Protein AF-A0A928Q364-F1 (afdb_monomer_lite)

Foldseek 3Di:
DDDDDPPPVVVVVVVVVVVVCVVVPDPPVCFLLCVLLPQLFAAFEEEEDLDPVSLVVCVVQDGSAYEYEDVGPQHPVNVCVSRVRHAYEYEYDQVCVVVVVVVCVVVVNLSRYEYEHADDPPVLVVVQVVDPDGGAYAYEDEDQDPVVVVVSLVVCLVSVHSAYEYWYQALPGPSQALVVLVVCFRSHAYEYEQCDCSTRNNHHQALVVVQSSLQSFHRYYYHNCSNRVVVQSVLLVVLLVLLVVLLVVLVPDDCPPPDPVLVVVSVVLSVCSVVCNPGRHGSVSSNVSNVVNVVSVVCVVVVVPDDDPDPPPDPVNVVVVVVVVVVVVVVVVVVVVLVVVVVVCVVVCHDSVRHHDDDPDPDDD

Structure (mmCIF, N/CA/C/O backbone):
data_AF-A0A928Q364-F1
#
_entry.id   AF-A0A928Q364-F1
#
loop_
_atom_site.group_PDB
_atom_site.id
_atom_site.type_symbol
_atom_site.label_atom_id
_atom_site.label_alt_id
_atom_site.label_comp_id
_atom_site.label_asym_id
_atom_site.label_entity_id
_atom_site.label_seq_id
_atom_site.pdbx_PDB_ins_code
_atom_site.Cartn_x
_atom_site.Cartn_y
_atom_site.Cartn_z
_atom_site.occupancy
_atom_site.B_iso_or_equiv
_atom_site.auth_seq_id
_atom_site.auth_comp_id
_atom_site.auth_asym_id
_atom_site.auth_atom_id
_atom_site.pdbx_PDB_model_num
ATOM 1 N N . MET A 1 1 ? -57.500 -40.688 -0.394 1.00 39.44 1 MET A N 1
ATOM 2 C CA . MET A 1 1 ? -56.021 -40.683 -0.328 1.00 39.44 1 MET A CA 1
ATOM 3 C C . MET A 1 1 ? -55.505 -39.457 -1.080 1.00 39.44 1 MET A C 1
ATOM 5 O O . MET A 1 1 ? -55.514 -39.449 -2.301 1.00 39.44 1 MET A O 1
ATOM 9 N N . ARG A 1 2 ? -55.183 -38.364 -0.373 1.00 33.34 2 ARG A N 1
ATOM 10 C CA . ARG A 1 2 ? -54.649 -37.126 -0.975 1.00 33.34 2 ARG A CA 1
ATOM 11 C C . ARG A 1 2 ? -53.124 -37.200 -0.966 1.00 33.34 2 ARG A C 1
ATOM 13 O O . ARG A 1 2 ? -52.523 -37.069 0.096 1.00 33.34 2 ARG A O 1
ATOM 20 N N . ILE A 1 3 ? -52.512 -37.390 -2.130 1.00 39.84 3 ILE A N 1
ATOM 21 C CA . ILE A 1 3 ? -51.061 -37.270 -2.295 1.00 39.84 3 ILE A CA 1
ATOM 22 C C . ILE A 1 3 ? -50.742 -35.770 -2.353 1.00 39.84 3 ILE A C 1
ATOM 24 O O . ILE A 1 3 ? -51.072 -35.086 -3.320 1.00 39.84 3 ILE A O 1
ATOM 28 N N . LYS A 1 4 ? -50.171 -35.232 -1.268 1.00 41.50 4 LYS A N 1
ATOM 29 C CA . LYS A 1 4 ? -49.653 -33.857 -1.212 1.00 41.50 4 LYS A CA 1
ATOM 30 C C . LYS A 1 4 ? -48.449 -33.750 -2.154 1.00 41.50 4 LYS A C 1
ATOM 32 O O . LYS A 1 4 ? -47.471 -34.469 -1.993 1.00 41.50 4 LYS A O 1
ATOM 37 N N . SER A 1 5 ? -48.536 -32.850 -3.133 1.00 41.94 5 SER A N 1
ATOM 38 C CA . SER A 1 5 ? -47.511 -32.631 -4.160 1.00 41.94 5 SER A CA 1
ATOM 39 C C . SER A 1 5 ? -46.178 -32.119 -3.579 1.00 41.94 5 SER A C 1
ATOM 41 O O . SER A 1 5 ? -46.215 -31.211 -2.740 1.00 41.94 5 SER A O 1
ATOM 43 N N . PRO A 1 6 ? -45.011 -32.558 -4.086 1.00 45.38 6 PRO A N 1
ATOM 44 C CA . PRO A 1 6 ? -43.688 -32.178 -3.587 1.00 45.38 6 PRO A CA 1
ATOM 45 C C . PRO A 1 6 ? -43.198 -30.860 -4.214 1.00 45.38 6 PRO A C 1
ATOM 47 O O . PRO A 1 6 ? -42.075 -30.761 -4.694 1.00 45.38 6 PRO A O 1
ATOM 50 N N . LYS A 1 7 ? -44.046 -29.825 -4.260 1.00 46.59 7 LYS A N 1
ATOM 51 C CA . LYS A 1 7 ? -43.685 -28.555 -4.917 1.00 46.59 7 LYS A CA 1
ATOM 52 C C . LYS A 1 7 ? -42.847 -27.619 -4.044 1.00 46.59 7 LYS A C 1
ATOM 54 O O . LYS A 1 7 ? -42.176 -26.763 -4.593 1.00 46.59 7 LYS A O 1
ATOM 59 N N . ARG A 1 8 ? -42.845 -27.765 -2.712 1.00 48.53 8 ARG A N 1
ATOM 60 C CA . ARG A 1 8 ? -42.052 -26.886 -1.824 1.00 48.53 8 ARG A CA 1
ATOM 61 C C . ARG A 1 8 ? -40.618 -27.366 -1.608 1.00 48.53 8 ARG A C 1
ATOM 63 O O . ARG A 1 8 ? -39.726 -26.537 -1.497 1.00 48.53 8 ARG A O 1
ATOM 70 N N . THR A 1 9 ? -40.379 -28.674 -1.611 1.00 50.56 9 THR A N 1
ATOM 71 C CA . THR A 1 9 ? -39.036 -29.230 -1.386 1.00 50.56 9 THR A CA 1
ATOM 72 C C . THR A 1 9 ? -38.114 -28.985 -2.579 1.00 50.56 9 THR A C 1
ATOM 74 O O . THR A 1 9 ? -36.950 -28.669 -2.384 1.00 50.56 9 THR A O 1
ATOM 77 N N . ILE A 1 10 ? -38.647 -29.039 -3.807 1.00 53.62 10 ILE A N 1
ATOM 78 C CA . ILE A 1 10 ? -37.873 -28.787 -5.033 1.00 53.62 10 ILE A CA 1
ATOM 79 C C . ILE A 1 10 ? -37.478 -27.309 -5.141 1.00 53.62 10 ILE A C 1
ATOM 81 O O . ILE A 1 10 ? -36.348 -27.020 -5.512 1.00 53.62 10 ILE A O 1
ATOM 85 N N . THR A 1 11 ? -38.347 -26.370 -4.753 1.00 52.34 11 THR A N 1
ATOM 86 C CA . THR A 1 11 ? -38.021 -24.933 -4.790 1.00 52.34 11 THR A CA 1
ATOM 87 C C . THR A 1 11 ? -36.968 -24.547 -3.751 1.00 52.34 11 THR A C 1
ATOM 89 O O . THR A 1 11 ? -36.110 -23.721 -4.041 1.00 52.34 11 THR A O 1
ATOM 92 N N . VAL A 1 12 ? -36.987 -25.167 -2.565 1.00 53.47 12 VAL A N 1
ATOM 93 C CA . VAL A 1 12 ? -35.950 -24.943 -1.543 1.00 53.47 12 VAL A CA 1
ATOM 94 C C . VAL A 1 12 ? -34.633 -25.600 -1.956 1.00 53.47 12 VAL A C 1
ATOM 96 O O . VAL A 1 12 ? -33.591 -24.972 -1.809 1.00 53.47 12 VAL A O 1
ATOM 99 N N . LEU A 1 13 ? -34.659 -26.801 -2.549 1.00 49.03 13 LEU A N 1
ATOM 100 C CA . LEU A 1 13 ? -33.440 -27.425 -3.072 1.00 49.03 13 LEU A CA 1
ATOM 101 C C . LEU A 1 13 ? -32.839 -26.610 -4.222 1.00 49.03 13 LEU A C 1
ATOM 103 O O . LEU A 1 13 ? -31.631 -26.432 -4.243 1.00 49.03 13 LEU A O 1
ATOM 107 N N . LEU A 1 14 ? -33.659 -26.074 -5.137 1.00 46.59 14 LEU A N 1
ATOM 108 C CA . LEU A 1 14 ? -33.171 -25.215 -6.219 1.00 46.59 14 LEU A CA 1
ATOM 109 C C . LEU A 1 14 ? -32.614 -23.893 -5.689 1.00 46.59 14 LEU A C 1
ATOM 111 O O . LEU A 1 14 ? -31.597 -23.447 -6.192 1.00 46.59 14 LEU A O 1
ATOM 115 N N . ALA A 1 15 ? -33.237 -23.281 -4.677 1.00 52.28 15 ALA A N 1
ATOM 116 C CA . ALA A 1 15 ? -32.731 -22.049 -4.072 1.00 52.28 15 ALA A CA 1
ATOM 117 C C . ALA A 1 15 ? -31.421 -22.283 -3.304 1.00 52.28 15 ALA A C 1
ATOM 119 O O . ALA A 1 15 ? -30.508 -21.474 -3.407 1.00 52.28 15 ALA A O 1
ATOM 120 N N . VAL A 1 16 ? -31.288 -23.411 -2.598 1.00 50.12 16 VAL A N 1
ATOM 121 C CA . VAL A 1 16 ? -30.042 -23.796 -1.916 1.00 50.12 16 VAL A CA 1
ATOM 122 C C . VAL A 1 16 ? -28.959 -24.181 -2.925 1.00 50.12 16 VAL A C 1
ATOM 124 O O . VAL A 1 16 ? -27.813 -23.799 -2.730 1.00 50.12 16 VAL A O 1
ATOM 127 N N . LEU A 1 17 ? -29.303 -24.842 -4.038 1.00 44.19 17 LEU A N 1
ATOM 128 C CA . LEU A 1 17 ? -28.357 -25.122 -5.123 1.00 44.19 17 LEU A CA 1
ATOM 129 C C . LEU 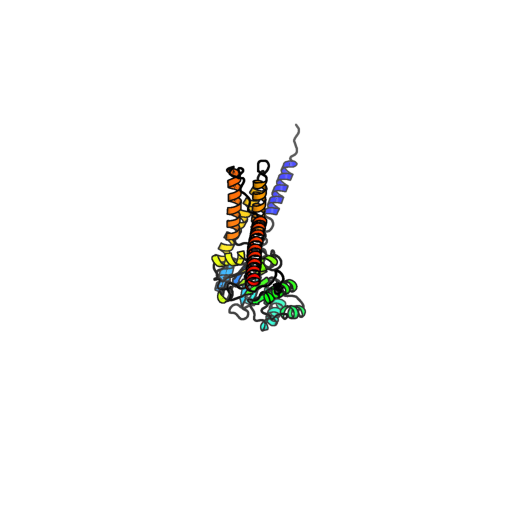A 1 17 ? -27.949 -23.841 -5.862 1.00 44.19 17 LEU A C 1
ATOM 131 O O . LEU A 1 17 ? -26.801 -23.736 -6.261 1.00 44.19 17 LEU A O 1
ATOM 135 N N . LEU A 1 18 ? -28.846 -22.858 -6.014 1.00 41.28 18 LEU A N 1
ATOM 136 C CA . LEU A 1 18 ? -28.538 -21.557 -6.617 1.00 41.28 18 LEU A CA 1
ATOM 137 C C . LEU A 1 18 ? -27.681 -20.696 -5.681 1.00 41.28 18 LEU A C 1
ATOM 139 O O . LEU A 1 18 ? -26.780 -20.024 -6.154 1.00 41.28 18 LEU A O 1
ATOM 143 N N . VAL A 1 19 ? -27.911 -20.747 -4.364 1.00 47.66 19 VAL A N 1
ATOM 144 C CA . VAL A 1 19 ? -27.059 -20.082 -3.363 1.00 47.66 19 VAL A CA 1
ATOM 145 C C . VAL A 1 19 ? -25.707 -20.787 -3.242 1.00 47.66 19 VAL A C 1
ATOM 147 O O . VAL A 1 19 ? -24.704 -20.098 -3.141 1.00 47.66 19 VAL A O 1
ATOM 150 N N . LEU A 1 20 ? -25.644 -22.119 -3.358 1.00 37.53 20 LEU A N 1
ATOM 151 C CA . LEU A 1 20 ? -24.382 -22.864 -3.443 1.00 37.53 20 LEU A CA 1
ATOM 152 C C . LEU A 1 20 ? -23.660 -22.641 -4.780 1.00 37.53 20 LEU A C 1
ATOM 154 O O . LEU A 1 20 ? -22.443 -22.554 -4.800 1.00 37.53 20 LEU A O 1
ATOM 158 N N . LEU A 1 21 ? -24.372 -22.475 -5.896 1.00 36.34 21 LEU A N 1
ATOM 159 C CA . LEU A 1 21 ? -23.779 -22.123 -7.193 1.00 36.34 21 LEU A CA 1
ATOM 160 C C . LEU A 1 21 ? -23.390 -20.638 -7.280 1.00 36.34 21 LEU A C 1
ATOM 162 O O . LEU A 1 21 ? -22.499 -20.300 -8.050 1.00 36.34 21 LEU A O 1
ATOM 166 N N . LEU A 1 22 ? -23.995 -19.765 -6.468 1.00 39.31 22 LEU A N 1
ATOM 167 C CA . LEU A 1 22 ? -23.583 -18.367 -6.290 1.00 39.31 22 LEU A CA 1
ATOM 168 C C . LEU A 1 22 ? -22.489 -18.208 -5.221 1.00 39.31 22 LEU A C 1
ATOM 170 O O . LEU A 1 22 ? -21.717 -17.261 -5.304 1.00 39.31 22 LEU A O 1
ATOM 174 N N . SER A 1 23 ? -22.361 -19.137 -4.265 1.00 34.62 23 SER A N 1
ATOM 175 C CA . SER A 1 23 ? -21.256 -19.177 -3.292 1.00 34.62 23 SER A CA 1
ATOM 176 C C . SER A 1 23 ? -20.042 -19.973 -3.784 1.00 34.62 23 SER A C 1
ATOM 178 O O . SER A 1 23 ? -18.971 -19.880 -3.196 1.00 34.62 23 SER A O 1
ATOM 180 N N . VAL A 1 24 ? -20.200 -20.755 -4.855 1.00 35.28 24 VAL A N 1
ATOM 181 C CA . VAL A 1 24 ? -19.122 -21.453 -5.585 1.00 35.28 24 VAL A CA 1
ATOM 182 C C . VAL A 1 24 ? -18.931 -20.833 -6.987 1.00 35.28 24 VAL A C 1
ATOM 184 O O . VAL A 1 24 ? -18.131 -21.288 -7.802 1.00 35.28 24 VAL A O 1
ATOM 187 N N . GLY A 1 25 ? -19.637 -19.733 -7.263 1.00 27.36 25 GLY A N 1
ATOM 188 C CA . GLY A 1 25 ? -19.529 -18.954 -8.485 1.00 27.36 25 GLY A CA 1
ATOM 189 C C . GLY A 1 25 ? -18.308 -18.043 -8.459 1.00 27.36 25 GLY A C 1
ATOM 190 O O . GLY A 1 25 ? -18.348 -16.961 -7.886 1.00 27.36 25 GLY A O 1
ATOM 191 N N . SER A 1 26 ? -17.269 -18.466 -9.179 1.00 31.42 26 SER A N 1
ATOM 192 C CA . SER A 1 26 ? -16.160 -17.635 -9.654 1.00 31.42 26 SER A CA 1
ATOM 193 C C . SER A 1 26 ? -15.049 -17.329 -8.640 1.00 31.42 26 SER A C 1
ATOM 195 O O . SER A 1 26 ? -14.724 -16.173 -8.384 1.00 31.42 26 SER A O 1
ATOM 197 N N . PHE A 1 27 ? -14.300 -18.366 -8.250 1.00 32.50 27 PHE A N 1
ATOM 198 C CA . PHE A 1 27 ? -12.832 -18.261 -8.297 1.00 32.50 27 PHE A CA 1
ATOM 199 C C . PHE A 1 27 ? -12.419 -18.153 -9.782 1.00 32.50 27 PHE A C 1
ATOM 201 O O . PHE A 1 27 ? -11.805 -19.043 -10.359 1.00 32.50 27 PHE A O 1
ATOM 208 N N . ALA A 1 28 ? -12.837 -17.076 -10.451 1.00 29.83 28 ALA A N 1
ATOM 209 C CA . ALA A 1 28 ? -12.024 -16.559 -11.531 1.00 29.83 28 ALA A CA 1
ATOM 210 C C . ALA A 1 28 ? -10.775 -16.076 -10.810 1.00 29.83 28 ALA A C 1
ATOM 212 O O . ALA A 1 28 ? -10.885 -15.217 -9.932 1.00 29.83 28 ALA A O 1
ATOM 213 N N . GLU A 1 29 ? -9.626 -16.683 -11.097 1.00 35.06 29 GLU A N 1
ATOM 214 C CA . GLU A 1 29 ? -8.342 -16.076 -10.775 1.00 35.06 29 GLU A CA 1
ATOM 215 C C . GLU A 1 29 ? -8.426 -14.633 -11.265 1.00 35.06 29 GLU A C 1
ATOM 217 O O . GLU A 1 29 ? -8.424 -14.367 -12.468 1.00 35.06 29 GLU A O 1
ATOM 222 N N . SER A 1 30 ? -8.638 -13.693 -10.342 1.00 40.91 30 SER A N 1
ATOM 223 C CA . SER A 1 30 ? -8.573 -12.295 -10.704 1.00 40.91 30 SER A CA 1
ATOM 224 C C . SER A 1 30 ? -7.139 -12.096 -11.159 1.00 40.91 30 SER A C 1
ATOM 226 O O . SER A 1 30 ? -6.195 -12.327 -10.398 1.00 40.91 30 SER A O 1
ATOM 228 N N . THR A 1 31 ? -6.979 -11.779 -12.442 1.00 55.09 31 THR A N 1
ATOM 229 C CA . THR A 1 31 ? -5.673 -11.495 -13.032 1.00 55.09 31 THR A CA 1
ATOM 230 C C . THR A 1 31 ? -4.953 -10.488 -12.135 1.00 55.09 31 THR A C 1
ATOM 232 O O . THR A 1 31 ? -5.603 -9.643 -11.508 1.00 55.09 31 THR A O 1
ATOM 235 N N . GLY A 1 32 ? -3.621 -10.547 -12.037 1.00 53.94 32 GLY A N 1
ATOM 236 C CA . GLY A 1 32 ? -2.868 -9.596 -11.200 1.00 53.94 32 GLY A CA 1
ATOM 237 C C . GLY A 1 32 ? -3.248 -8.133 -11.489 1.00 53.94 32 GLY A C 1
ATOM 238 O O . GLY A 1 32 ? -3.328 -7.301 -10.583 1.00 53.94 32 GLY A O 1
ATOM 239 N N . ALA A 1 33 ? -3.620 -7.852 -12.744 1.00 57.88 33 ALA A N 1
ATOM 240 C CA . ALA A 1 33 ? -4.204 -6.591 -13.178 1.00 57.88 33 ALA A CA 1
ATOM 241 C C . ALA A 1 33 ? -5.490 -6.232 -12.414 1.00 57.88 33 ALA A C 1
ATOM 243 O O . ALA A 1 33 ? -5.555 -5.149 -11.841 1.00 57.88 33 ALA A O 1
ATOM 244 N N . ALA A 1 34 ? -6.478 -7.127 -12.321 1.00 55.94 34 ALA A N 1
ATOM 245 C CA . ALA A 1 34 ? -7.734 -6.878 -11.610 1.00 55.94 34 ALA A CA 1
ATOM 246 C C . ALA A 1 34 ? -7.547 -6.639 -10.098 1.00 55.94 34 ALA A C 1
ATOM 248 O O . ALA A 1 34 ? -8.273 -5.835 -9.514 1.00 55.94 34 ALA A O 1
ATOM 249 N N . LYS A 1 35 ? -6.557 -7.276 -9.456 1.00 58.50 35 LYS A N 1
ATOM 250 C CA . LYS A 1 35 ? -6.231 -7.012 -8.038 1.00 58.50 35 LYS A CA 1
ATOM 251 C C . LYS A 1 35 ? -5.555 -5.658 -7.841 1.00 58.50 35 LYS A C 1
ATOM 253 O O . LYS A 1 35 ? -5.859 -4.928 -6.895 1.00 58.50 35 LYS A O 1
ATOM 258 N N . PHE A 1 36 ? -4.647 -5.287 -8.743 1.00 61.81 36 PHE A N 1
ATOM 259 C CA . PHE A 1 36 ? -3.941 -4.013 -8.640 1.00 61.81 36 PHE A CA 1
ATOM 260 C C . PHE A 1 36 ? -4.859 -2.820 -8.928 1.00 61.81 36 PHE A C 1
ATOM 262 O O . PHE A 1 36 ? -4.869 -1.857 -8.150 1.00 61.81 36 PHE A O 1
ATOM 269 N N . THR A 1 37 ? -5.649 -2.909 -10.004 1.00 58.22 37 THR A N 1
ATOM 270 C CA . THR A 1 37 ? -6.559 -1.857 -10.492 1.00 58.22 37 THR A CA 1
ATOM 271 C C . THR A 1 37 ? -7.930 -1.866 -9.806 1.00 58.22 37 THR A C 1
ATOM 273 O O . THR A 1 37 ? -8.673 -0.892 -9.913 1.00 58.22 37 THR A O 1
ATOM 276 N N . GLY A 1 38 ? -8.246 -2.936 -9.066 1.00 64.00 38 GLY A N 1
ATOM 277 C CA . GLY A 1 38 ? -9.482 -3.117 -8.309 1.00 64.00 38 GLY A CA 1
ATOM 278 C C . GLY A 1 38 ? -9.576 -2.251 -7.050 1.00 64.00 38 GLY A C 1
ATOM 279 O O . GLY A 1 38 ? -9.330 -1.042 -7.057 1.00 64.00 38 GLY A O 1
ATOM 280 N N . GLN A 1 39 ? -9.984 -2.842 -5.924 1.00 66.88 39 GLN A N 1
ATOM 281 C CA . GLN A 1 39 ? -10.212 -2.068 -4.706 1.00 66.88 39 GLN A CA 1
ATOM 282 C C . GLN A 1 39 ? -8.883 -1.504 -4.171 1.00 66.88 39 GLN A C 1
ATOM 284 O O . GLN A 1 39 ? -8.052 -2.218 -3.615 1.00 66.88 39 GLN A O 1
ATOM 289 N N . LYS A 1 40 ? -8.692 -0.182 -4.287 1.00 67.44 40 LYS A N 1
ATOM 290 C CA . LYS A 1 40 ? -7.437 0.528 -3.948 1.00 67.44 40 LYS A CA 1
ATOM 291 C C . LYS A 1 40 ? -7.002 0.413 -2.471 1.00 67.44 40 LYS A C 1
ATOM 293 O O . LYS A 1 40 ? -5.925 0.893 -2.116 1.00 67.44 40 LYS A O 1
ATOM 298 N N . SER A 1 41 ? -7.827 -0.191 -1.614 1.00 61.78 41 SER A N 1
ATOM 299 C CA . SER A 1 41 ? -7.553 -0.488 -0.201 1.00 61.78 41 SER A CA 1
ATOM 300 C C . SER A 1 41 ? -7.074 -1.920 0.065 1.00 61.78 41 SER A C 1
ATOM 302 O O . SER A 1 41 ? -6.606 -2.187 1.168 1.00 61.78 41 SER A O 1
ATOM 304 N N . GLU A 1 42 ? -7.200 -2.842 -0.894 1.00 78.81 42 GLU A N 1
ATOM 305 C CA . GLU A 1 42 ? -6.686 -4.208 -0.751 1.00 78.81 42 GLU A CA 1
ATOM 306 C C . GLU A 1 42 ? -5.155 -4.199 -0.772 1.00 78.81 42 GLU A C 1
ATOM 308 O O . GLU A 1 42 ? -4.553 -3.483 -1.574 1.00 78.81 42 GLU A O 1
ATOM 313 N N . LEU A 1 43 ? -4.523 -4.965 0.120 1.00 87.38 43 LEU A N 1
ATOM 314 C CA . LEU A 1 43 ? -3.069 -5.022 0.225 1.00 87.38 43 LEU A CA 1
ATOM 315 C C . LEU A 1 43 ? -2.473 -5.880 -0.897 1.00 87.38 43 LEU A C 1
ATOM 317 O O . LEU A 1 43 ? -2.734 -7.077 -0.979 1.00 87.38 43 LEU A O 1
ATOM 321 N N . VAL A 1 44 ? -1.624 -5.257 -1.707 1.00 90.38 44 VAL A N 1
ATOM 322 C CA . VAL A 1 44 ? -0.958 -5.860 -2.863 1.00 90.38 44 VAL A CA 1
ATOM 323 C C . VAL A 1 44 ? 0.507 -6.144 -2.542 1.00 90.38 44 VAL A C 1
ATOM 325 O O . VAL A 1 44 ? 1.227 -5.264 -2.058 1.00 90.38 44 VAL A O 1
ATOM 328 N N . CYS A 1 45 ? 0.934 -7.364 -2.860 1.00 91.69 45 CYS A N 1
ATOM 329 C CA . CYS A 1 45 ? 2.327 -7.790 -2.897 1.00 91.69 45 CYS A CA 1
ATOM 330 C C . CYS A 1 45 ? 2.909 -7.525 -4.286 1.00 91.69 45 CYS A C 1
ATOM 332 O O . CYS A 1 45 ? 2.379 -8.015 -5.284 1.00 91.69 45 CYS A O 1
ATOM 334 N N . ILE A 1 46 ? 3.995 -6.758 -4.340 1.00 94.00 46 ILE A N 1
ATOM 335 C CA . ILE A 1 46 ? 4.810 -6.589 -5.539 1.00 94.00 46 ILE A CA 1
ATOM 336 C C . ILE A 1 46 ? 6.162 -7.244 -5.252 1.00 94.00 46 ILE A C 1
ATOM 338 O O . ILE A 1 46 ? 6.946 -6.729 -4.455 1.00 94.00 46 ILE A O 1
ATOM 342 N N . ALA A 1 47 ? 6.435 -8.375 -5.892 1.00 93.00 47 ALA A N 1
ATOM 343 C CA . ALA A 1 47 ? 7.730 -9.035 -5.783 1.00 93.00 47 ALA A CA 1
ATOM 344 C C . ALA A 1 47 ? 8.750 -8.276 -6.631 1.00 93.00 47 ALA A C 1
ATOM 346 O O . ALA A 1 47 ? 8.504 -8.054 -7.817 1.00 93.00 47 ALA A O 1
ATOM 347 N N . ARG A 1 48 ? 9.880 -7.864 -6.054 1.00 92.75 48 ARG A N 1
ATOM 348 C CA . ARG A 1 48 ? 10.999 -7.384 -6.863 1.00 92.75 48 ARG A CA 1
ATOM 349 C C . ARG A 1 48 ? 11.760 -8.580 -7.419 1.00 92.75 48 ARG A C 1
ATOM 351 O O . ARG A 1 48 ? 12.209 -9.430 -6.661 1.00 92.75 48 ARG A O 1
ATOM 358 N N . CYS A 1 49 ? 11.917 -8.616 -8.735 1.00 90.06 49 CYS A N 1
ATOM 359 C CA . CYS A 1 49 ? 12.646 -9.670 -9.417 1.00 90.06 49 CYS A CA 1
ATOM 360 C C . CYS A 1 49 ? 13.815 -9.059 -10.180 1.00 90.06 49 CYS A C 1
ATOM 362 O O . CYS A 1 49 ? 13.632 -8.454 -11.238 1.00 90.06 49 CYS A O 1
ATOM 364 N N . ASP A 1 50 ? 15.016 -9.206 -9.620 1.00 87.12 50 ASP A N 1
ATOM 365 C CA . ASP A 1 50 ? 16.253 -8.827 -10.298 1.00 87.12 50 ASP A CA 1
ATOM 366 C C . ASP A 1 50 ? 16.869 -10.049 -11.013 1.00 87.12 50 ASP A C 1
ATOM 368 O O . ASP A 1 50 ? 17.560 -9.876 -12.014 1.00 87.12 50 ASP A O 1
ATOM 372 N N . THR A 1 51 ? 16.588 -11.270 -10.537 1.00 86.00 51 THR A N 1
ATOM 373 C CA . THR A 1 51 ? 17.167 -12.536 -11.016 1.00 86.00 51 THR A CA 1
ATOM 374 C C . THR A 1 51 ? 16.117 -13.607 -11.321 1.00 86.00 51 THR A C 1
ATOM 376 O O . THR A 1 51 ? 14.965 -13.535 -10.885 1.00 86.00 51 THR A O 1
ATOM 379 N N . GLN A 1 52 ? 16.534 -14.670 -12.017 1.00 79.62 52 GLN A N 1
ATOM 380 C CA . GLN A 1 52 ? 15.690 -15.847 -12.249 1.00 79.62 52 GLN A CA 1
ATOM 381 C C . GLN A 1 52 ? 15.143 -16.461 -10.957 1.00 79.62 52 GLN A C 1
ATOM 383 O O . GLN A 1 52 ? 13.993 -16.882 -10.906 1.00 79.62 52 GLN A O 1
ATOM 388 N N . GLN A 1 53 ? 15.965 -16.520 -9.914 1.00 84.62 53 GLN A N 1
ATOM 389 C CA . GLN A 1 53 ? 15.565 -17.130 -8.654 1.00 84.62 53 GLN A CA 1
ATOM 390 C C . GLN A 1 53 ? 14.421 -16.346 -7.997 1.00 84.62 53 GLN A C 1
ATOM 392 O O . GLN A 1 53 ? 13.503 -16.945 -7.441 1.00 84.62 53 GLN A O 1
ATOM 397 N N . ASP A 1 54 ? 14.435 -15.017 -8.115 1.00 85.25 54 ASP A N 1
ATOM 398 C CA . ASP A 1 54 ? 13.371 -14.162 -7.584 1.00 85.25 54 ASP A CA 1
ATOM 399 C C . ASP A 1 54 ? 12.040 -14.412 -8.304 1.00 85.25 54 ASP A C 1
ATOM 401 O O . ASP A 1 54 ? 10.977 -14.374 -7.685 1.00 85.25 54 ASP A O 1
ATOM 405 N N . ILE A 1 55 ? 12.098 -14.701 -9.610 1.00 78.94 55 ILE A N 1
ATOM 406 C CA . ILE A 1 55 ? 10.923 -15.059 -10.414 1.00 78.94 55 ILE A CA 1
ATOM 407 C C . ILE A 1 55 ? 10.299 -16.351 -9.891 1.00 78.94 55 ILE A C 1
ATOM 409 O O . ILE A 1 55 ? 9.081 -16.428 -9.695 1.00 78.94 55 ILE A O 1
ATOM 413 N N . ASP A 1 56 ? 11.133 -17.367 -9.682 1.00 81.56 56 ASP A N 1
ATOM 414 C CA . ASP A 1 56 ? 10.688 -18.689 -9.252 1.00 81.56 56 ASP A CA 1
ATOM 415 C C . ASP A 1 56 ? 10.056 -18.613 -7.851 1.00 81.56 56 ASP A C 1
ATOM 417 O O . ASP A 1 56 ? 8.975 -19.161 -7.634 1.00 81.56 56 ASP A O 1
ATOM 421 N N . LEU A 1 57 ? 10.650 -17.829 -6.941 1.00 81.81 57 LEU A N 1
ATOM 422 C CA . LEU A 1 57 ? 10.090 -17.548 -5.614 1.00 81.81 57 LEU A CA 1
ATOM 423 C C . LEU A 1 57 ? 8.748 -16.804 -5.693 1.00 81.81 57 LEU A C 1
ATOM 425 O O . LEU A 1 57 ? 7.803 -17.147 -4.980 1.00 81.81 57 LEU A O 1
ATOM 429 N N . ALA A 1 58 ? 8.631 -15.798 -6.564 1.00 82.75 58 ALA A N 1
ATOM 430 C CA . ALA A 1 58 ? 7.386 -15.054 -6.745 1.00 82.75 58 ALA A CA 1
ATOM 431 C C . ALA A 1 58 ? 6.240 -15.947 -7.259 1.00 82.75 58 ALA A C 1
ATOM 433 O O . ALA A 1 58 ? 5.087 -15.760 -6.864 1.00 82.75 58 ALA A O 1
ATOM 434 N N . ASN A 1 59 ? 6.559 -16.934 -8.101 1.00 81.25 59 ASN A N 1
ATOM 435 C CA . ASN A 1 59 ? 5.609 -17.943 -8.567 1.00 81.25 59 ASN A CA 1
ATOM 436 C C . ASN A 1 59 ? 5.249 -18.954 -7.473 1.00 81.25 59 ASN A C 1
ATOM 438 O O . ASN A 1 59 ? 4.072 -19.254 -7.291 1.00 81.25 59 ASN A O 1
ATOM 442 N N . GLU A 1 60 ? 6.241 -19.458 -6.735 1.00 83.69 60 GLU A N 1
ATOM 443 C CA . GLU A 1 60 ? 6.046 -20.451 -5.672 1.00 83.69 60 GLU A CA 1
ATOM 444 C C . GLU A 1 60 ? 5.145 -19.921 -4.551 1.00 83.69 60 GLU A C 1
ATOM 446 O O . GLU A 1 60 ? 4.201 -20.591 -4.131 1.00 83.69 60 GLU A O 1
ATOM 451 N N . PHE A 1 61 ? 5.417 -18.705 -4.072 1.00 82.12 61 PHE A N 1
ATOM 452 C CA . PHE A 1 61 ? 4.689 -18.123 -2.943 1.00 82.12 61 PHE A CA 1
ATOM 453 C C . PHE A 1 61 ? 3.444 -17.337 -3.361 1.00 82.12 61 PHE A C 1
ATOM 455 O O . PHE A 1 61 ? 2.634 -16.990 -2.500 1.00 82.12 61 PHE A O 1
ATOM 462 N N . GLY A 1 62 ? 3.278 -17.089 -4.662 1.00 78.94 62 GLY A N 1
ATOM 463 C CA . GLY A 1 62 ? 2.219 -16.270 -5.233 1.00 78.94 62 GLY A CA 1
ATOM 464 C C . GLY A 1 62 ? 2.463 -14.775 -5.023 1.00 78.94 62 GLY A C 1
ATOM 465 O O . GLY A 1 62 ? 2.765 -14.311 -3.927 1.00 78.94 62 GLY A O 1
ATOM 466 N N . THR A 1 63 ? 2.279 -13.978 -6.068 1.00 84.88 63 THR A N 1
ATOM 467 C CA . THR A 1 63 ? 2.357 -12.515 -5.987 1.00 84.88 63 THR A CA 1
ATOM 468 C C . THR A 1 63 ? 1.229 -11.883 -6.791 1.00 84.88 63 THR A C 1
ATOM 470 O O . THR A 1 63 ? 0.683 -12.502 -7.704 1.00 84.88 63 THR A O 1
ATOM 473 N N . ASP A 1 64 ? 0.855 -10.651 -6.450 1.00 86.81 64 ASP A N 1
ATOM 474 C CA . ASP A 1 64 ? -0.170 -9.917 -7.196 1.00 86.81 64 ASP A CA 1
ATOM 475 C C . ASP A 1 64 ? 0.443 -9.204 -8.415 1.00 86.81 64 ASP A C 1
ATOM 477 O O . ASP A 1 64 ? -0.208 -9.053 -9.450 1.00 86.81 64 ASP A O 1
ATOM 481 N N . ALA A 1 65 ? 1.707 -8.786 -8.299 1.00 89.75 65 ALA A N 1
ATOM 482 C CA . ALA A 1 65 ? 2.488 -8.184 -9.372 1.00 89.75 65 ALA A CA 1
ATOM 483 C C . ALA A 1 65 ? 3.985 -8.498 -9.228 1.00 89.75 65 ALA A C 1
ATOM 485 O O . ALA A 1 65 ? 4.467 -8.829 -8.139 1.00 89.75 65 ALA A O 1
ATOM 486 N N . VAL A 1 66 ? 4.724 -8.348 -10.324 1.00 91.75 66 VAL A N 1
ATOM 487 C CA . VAL A 1 66 ? 6.185 -8.487 -10.362 1.00 91.75 66 VAL A CA 1
ATOM 488 C C . VAL A 1 66 ? 6.802 -7.185 -10.842 1.00 91.75 66 VAL A C 1
ATOM 490 O O . VAL A 1 66 ? 6.364 -6.625 -11.841 1.00 91.75 66 VAL A O 1
ATOM 493 N N . LEU A 1 67 ? 7.816 -6.704 -10.134 1.00 93.75 67 LEU A N 1
ATOM 494 C CA . LEU A 1 67 ? 8.625 -5.557 -10.510 1.00 93.75 67 LEU A CA 1
ATOM 495 C C . LEU A 1 67 ? 9.919 -6.035 -11.163 1.00 93.75 67 LEU A C 1
ATOM 497 O O . LEU A 1 67 ? 10.722 -6.698 -10.511 1.00 93.75 67 LEU A O 1
ATOM 501 N N . ILE A 1 68 ? 10.147 -5.618 -12.405 1.00 93.06 68 ILE A N 1
ATOM 502 C CA . ILE A 1 68 ? 11.408 -5.822 -13.122 1.00 93.06 68 ILE A CA 1
ATOM 503 C C . ILE A 1 68 ? 12.061 -4.481 -13.445 1.00 93.06 68 ILE A C 1
ATOM 505 O O . ILE A 1 68 ? 11.380 -3.470 -13.633 1.00 93.06 68 ILE A O 1
ATOM 509 N N . LYS A 1 69 ? 13.389 -4.475 -13.550 1.00 93.00 69 LYS A N 1
ATOM 510 C CA . LYS A 1 69 ? 14.143 -3.316 -14.028 1.00 93.00 69 LYS A CA 1
ATOM 511 C C . LYS A 1 69 ? 14.377 -3.420 -15.536 1.00 93.00 69 LYS A C 1
ATOM 513 O O . LYS A 1 69 ? 14.904 -4.425 -16.005 1.00 93.00 69 LYS A O 1
ATOM 518 N N . TYR A 1 70 ? 14.051 -2.366 -16.283 1.00 90.75 70 TYR A N 1
ATOM 519 C CA . TYR A 1 70 ? 14.377 -2.292 -17.707 1.00 90.75 70 TYR A CA 1
ATOM 520 C C . TYR A 1 70 ? 15.897 -2.302 -17.927 1.00 90.75 70 TYR A C 1
ATOM 522 O O . TYR A 1 70 ? 16.641 -1.639 -17.198 1.00 90.75 70 TYR A O 1
ATOM 530 N N . GLY A 1 71 ? 16.361 -3.094 -18.898 1.00 86.56 71 GLY A N 1
ATOM 531 C CA . GLY A 1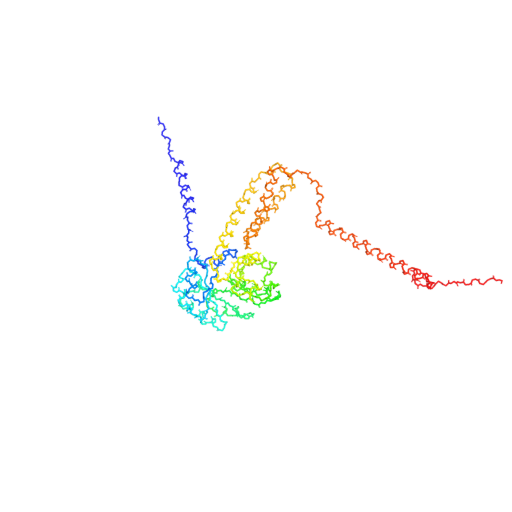 71 ? 17.791 -3.346 -19.120 1.00 86.56 71 GLY A CA 1
ATOM 532 C C . GLY A 1 71 ? 18.473 -4.146 -17.998 1.00 86.56 71 GLY A C 1
ATOM 533 O O . GLY A 1 71 ? 19.697 -4.101 -17.875 1.00 86.56 71 GLY A O 1
ATOM 534 N N . GLY A 1 72 ? 17.695 -4.815 -17.139 1.00 87.38 72 GLY A N 1
ATOM 535 C CA . GLY A 1 72 ? 18.190 -5.736 -16.118 1.00 87.38 72 GLY A CA 1
ATOM 536 C C . GLY A 1 72 ? 18.569 -7.111 -16.677 1.00 87.38 72 GLY A C 1
ATOM 537 O O . GLY A 1 72 ? 18.600 -7.326 -17.885 1.00 87.38 72 GLY A O 1
ATOM 538 N N . GLU A 1 73 ? 18.855 -8.051 -15.774 1.00 86.75 73 GLU A N 1
ATOM 539 C CA . GLU A 1 73 ? 19.203 -9.435 -16.129 1.00 86.75 73 GLU A CA 1
ATOM 540 C C . GLU A 1 73 ? 18.019 -10.189 -16.753 1.00 86.75 73 GLU A C 1
ATOM 542 O O . GLU A 1 73 ? 18.196 -10.996 -17.662 1.00 86.75 73 GLU A O 1
ATOM 547 N N . ILE A 1 74 ? 16.802 -9.888 -16.298 1.00 83.88 74 ILE A N 1
ATOM 548 C CA . ILE A 1 74 ? 15.560 -10.402 -16.874 1.00 83.88 74 ILE A CA 1
ATOM 549 C C . ILE A 1 74 ? 15.105 -9.443 -17.975 1.00 83.88 74 ILE A C 1
ATOM 551 O O . ILE A 1 74 ? 14.803 -8.278 -17.698 1.00 83.88 74 ILE A O 1
ATOM 555 N N . SER A 1 75 ? 15.011 -9.932 -19.213 1.00 82.56 75 SER A N 1
ATOM 556 C CA . SER A 1 75 ? 14.420 -9.147 -20.299 1.00 82.56 75 SER A CA 1
ATOM 557 C C . SER A 1 75 ? 12.911 -8.978 -20.098 1.00 82.56 75 SER A C 1
ATOM 559 O O . SER A 1 75 ? 12.242 -9.808 -19.474 1.00 82.56 75 SER A O 1
ATOM 561 N N . LEU A 1 76 ? 12.349 -7.898 -20.645 1.00 80.44 76 LEU A N 1
ATOM 562 C CA . LEU A 1 76 ? 10.905 -7.672 -20.600 1.00 80.44 76 LEU A CA 1
ATOM 563 C C . LEU A 1 76 ? 10.160 -8.829 -21.286 1.00 80.44 76 LEU A C 1
ATOM 565 O O . LEU A 1 76 ? 9.159 -9.311 -20.765 1.00 80.44 76 LEU A O 1
ATOM 569 N N . GLU A 1 77 ? 10.682 -9.327 -22.407 1.00 77.88 77 GLU A N 1
ATOM 570 C CA . GLU A 1 77 ? 10.174 -10.494 -23.126 1.00 77.88 77 GLU A CA 1
ATOM 571 C C . GLU A 1 77 ? 10.148 -11.762 -22.269 1.00 77.88 77 GLU A C 1
ATOM 573 O O . GLU A 1 77 ? 9.136 -12.466 -22.262 1.00 77.88 77 GLU A O 1
ATOM 578 N N . ASP A 1 78 ? 11.226 -12.041 -21.531 1.00 79.44 78 ASP A N 1
ATOM 579 C CA . ASP A 1 78 ? 11.309 -13.218 -20.661 1.00 79.44 78 ASP A CA 1
ATOM 580 C C . ASP A 1 78 ? 10.317 -13.122 -19.504 1.00 79.44 78 ASP A C 1
ATOM 582 O O . ASP A 1 78 ? 9.653 -14.107 -19.170 1.00 79.44 78 ASP A O 1
ATOM 586 N N . ALA A 1 79 ? 10.179 -11.935 -18.907 1.00 79.00 79 ALA A N 1
ATOM 587 C CA . ALA A 1 79 ? 9.186 -11.700 -17.867 1.00 79.00 79 ALA A CA 1
ATOM 588 C C . ALA A 1 79 ? 7.767 -11.937 -18.413 1.00 79.00 79 ALA A C 1
ATOM 590 O O . ALA A 1 79 ? 6.978 -12.672 -17.824 1.00 79.00 79 ALA A O 1
ATOM 591 N N . LEU A 1 80 ? 7.458 -11.395 -19.589 1.00 72.94 80 LEU A N 1
ATOM 592 C CA . LEU A 1 80 ? 6.152 -11.540 -20.230 1.00 72.94 80 LEU A CA 1
ATOM 593 C C . LEU A 1 80 ? 5.809 -12.981 -20.608 1.00 72.94 80 LEU A C 1
ATOM 595 O O . LEU A 1 80 ? 4.673 -13.408 -20.410 1.00 72.94 80 LEU A O 1
ATOM 599 N N . GLY A 1 81 ? 6.777 -13.745 -21.119 1.00 73.00 81 GLY A N 1
ATOM 600 C CA . GLY A 1 81 ? 6.573 -15.154 -21.462 1.00 73.00 81 GLY A CA 1
ATOM 601 C C . GLY A 1 81 ? 6.290 -16.041 -20.246 1.00 73.00 81 GLY A C 1
ATOM 602 O O . GLY A 1 81 ? 5.647 -17.081 -20.375 1.00 73.00 81 GLY A O 1
ATOM 603 N N . ARG A 1 82 ? 6.751 -15.632 -19.061 1.00 72.94 82 ARG A N 1
ATOM 604 C CA . ARG A 1 82 ? 6.651 -16.416 -17.820 1.00 72.94 82 ARG A CA 1
ATOM 605 C C . ARG A 1 82 ? 5.491 -16.005 -16.923 1.00 72.94 82 ARG A C 1
ATOM 607 O O . ARG A 1 82 ? 5.080 -16.798 -16.082 1.00 72.94 82 ARG A O 1
ATOM 614 N N . TYR A 1 83 ? 4.942 -14.810 -17.130 1.00 68.12 83 TYR A N 1
ATOM 615 C CA . TYR A 1 83 ? 3.855 -14.242 -16.337 1.00 68.12 83 TYR A CA 1
ATOM 616 C C . TYR A 1 83 ? 2.621 -13.894 -17.184 1.00 68.12 83 TYR A C 1
ATOM 618 O O . TYR A 1 83 ? 2.181 -12.744 -17.183 1.00 68.12 83 TYR A O 1
ATOM 626 N N . PRO A 1 84 ? 1.988 -14.859 -17.877 1.00 62.50 84 PRO A N 1
ATOM 627 C CA . PRO A 1 84 ? 0.835 -14.564 -18.733 1.00 62.50 84 PRO A CA 1
ATOM 628 C C . PRO A 1 84 ? -0.388 -14.030 -17.961 1.00 62.50 84 PRO A C 1
ATOM 630 O O . PRO A 1 84 ? -1.298 -13.466 -18.569 1.00 62.50 84 PRO A O 1
ATOM 633 N N . HIS A 1 85 ? -0.424 -14.197 -16.633 1.00 62.19 85 HIS A N 1
ATOM 634 C CA . HIS A 1 85 ? -1.548 -13.810 -15.769 1.00 62.19 85 HIS A CA 1
ATOM 635 C C . HIS A 1 85 ? -1.172 -12.840 -14.633 1.00 62.19 85 HIS A C 1
ATOM 637 O O . HIS A 1 85 ? -2.057 -12.377 -13.902 1.00 62.19 85 HIS A O 1
ATOM 643 N N . THR A 1 86 ? 0.113 -12.497 -14.497 1.00 73.38 86 THR A N 1
ATOM 644 C CA . THR A 1 86 ? 0.613 -11.604 -13.442 1.00 73.38 86 THR A CA 1
ATOM 645 C C . THR A 1 86 ? 0.897 -10.231 -14.023 1.00 73.38 86 THR A C 1
ATOM 647 O O . THR A 1 86 ? 1.436 -10.097 -15.118 1.00 73.38 86 THR A O 1
ATOM 650 N N . LEU A 1 87 ? 0.530 -9.191 -13.280 1.00 86.88 87 LEU A N 1
ATOM 651 C CA . LEU A 1 87 ? 0.804 -7.824 -13.688 1.00 86.88 87 LEU A CA 1
ATOM 652 C C . LEU A 1 87 ? 2.307 -7.545 -13.617 1.00 86.88 87 LEU A C 1
ATOM 654 O O . LEU A 1 87 ? 2.926 -7.761 -12.572 1.00 86.88 87 LEU A O 1
ATOM 658 N N . ILE A 1 88 ? 2.874 -7.016 -14.698 1.00 90.75 88 ILE A N 1
ATOM 659 C CA . ILE A 1 88 ? 4.288 -6.643 -14.744 1.00 90.75 88 ILE A CA 1
ATOM 660 C C . ILE A 1 88 ? 4.421 -5.145 -14.505 1.00 90.75 88 ILE A C 1
ATOM 662 O O . ILE A 1 88 ? 3.839 -4.327 -15.210 1.00 90.75 88 ILE A O 1
ATOM 666 N N . ILE A 1 89 ? 5.210 -4.775 -13.509 1.00 94.38 89 ILE A N 1
ATOM 667 C CA . ILE A 1 89 ? 5.600 -3.402 -13.224 1.00 94.38 89 ILE A CA 1
ATOM 668 C C . ILE A 1 89 ? 7.028 -3.222 -13.734 1.00 94.38 89 ILE A C 1
ATOM 670 O O . ILE A 1 89 ? 7.927 -3.980 -13.380 1.00 94.38 89 ILE A O 1
ATOM 674 N N . ILE A 1 90 ? 7.233 -2.215 -14.573 1.00 94.94 90 ILE A N 1
ATOM 675 C CA . ILE A 1 90 ? 8.501 -1.956 -15.247 1.00 94.94 90 ILE A CA 1
ATOM 676 C C . ILE A 1 90 ? 9.121 -0.704 -14.625 1.00 94.94 90 ILE A C 1
ATOM 678 O O . ILE A 1 90 ? 8.587 0.401 -14.761 1.00 94.94 90 ILE A O 1
ATOM 682 N N . ASP A 1 91 ? 10.245 -0.878 -13.930 1.00 94.88 91 ASP A N 1
ATOM 683 C CA . ASP A 1 91 ? 11.089 0.225 -13.470 1.00 94.88 91 ASP A CA 1
ATOM 684 C C . ASP A 1 91 ? 12.077 0.599 -14.573 1.00 94.88 91 ASP A C 1
ATOM 686 O O . ASP A 1 91 ? 13.028 -0.137 -14.843 1.00 94.88 91 ASP A O 1
ATOM 690 N N . CYS A 1 92 ? 11.851 1.736 -15.223 1.00 92.56 92 CYS A N 1
ATOM 691 C CA . CYS A 1 92 ? 12.735 2.268 -16.252 1.00 92.56 92 CYS A CA 1
ATOM 692 C C . CYS A 1 92 ? 13.163 3.697 -15.911 1.00 92.56 92 CYS A C 1
ATOM 694 O O . CYS A 1 92 ? 12.483 4.420 -15.171 1.00 92.56 92 CYS A O 1
ATOM 696 N N . GLU A 1 93 ? 14.293 4.126 -16.469 1.00 93.00 93 GLU A N 1
ATOM 697 C CA . GLU A 1 93 ? 14.638 5.541 -16.436 1.00 93.00 93 GLU A CA 1
ATOM 698 C C . GLU A 1 93 ? 13.637 6.326 -17.289 1.00 93.00 93 GLU A C 1
ATOM 700 O O . GLU A 1 93 ? 13.084 5.829 -18.272 1.00 93.00 93 GLU A O 1
ATOM 705 N N . TRP A 1 94 ? 13.390 7.586 -16.928 1.00 94.50 94 TRP A N 1
ATOM 706 C CA . TRP A 1 94 ? 12.413 8.404 -17.655 1.00 94.50 94 TRP A CA 1
ATOM 707 C C . TRP A 1 94 ? 12.806 8.644 -19.120 1.00 94.50 94 TRP A C 1
ATOM 709 O O . TRP A 1 94 ? 11.940 8.890 -19.960 1.00 94.50 94 TRP A O 1
ATOM 719 N N . ALA A 1 95 ? 14.101 8.564 -19.436 1.00 94.88 95 ALA A N 1
ATOM 720 C CA . ALA A 1 95 ? 14.610 8.655 -20.801 1.00 94.88 95 ALA A CA 1
ATOM 721 C C . ALA A 1 95 ? 14.136 7.488 -21.686 1.00 94.88 95 ALA A C 1
ATOM 723 O O . ALA A 1 95 ? 13.842 7.717 -22.856 1.00 94.88 95 ALA A O 1
ATOM 724 N N . ASP A 1 96 ? 13.962 6.298 -21.110 1.00 94.56 96 ASP A N 1
ATOM 725 C CA . ASP A 1 96 ? 13.652 5.062 -21.842 1.00 94.56 96 ASP A CA 1
ATOM 726 C C . ASP A 1 96 ? 12.135 4.833 -21.993 1.00 94.56 96 ASP A C 1
ATOM 728 O O . ASP A 1 96 ? 11.690 3.847 -22.577 1.00 94.56 96 ASP A O 1
ATOM 732 N N . ARG A 1 97 ? 11.303 5.744 -21.466 1.00 95.19 97 ARG A N 1
ATOM 733 C CA . ARG A 1 97 ? 9.837 5.584 -21.394 1.00 95.19 97 ARG A CA 1
ATOM 734 C C . ARG A 1 97 ? 9.174 5.328 -22.754 1.00 95.19 97 ARG A C 1
ATOM 736 O O . ARG A 1 97 ? 8.216 4.565 -22.817 1.00 95.19 97 ARG A O 1
ATOM 743 N N . ASP A 1 98 ? 9.657 5.977 -23.816 1.00 95.38 98 ASP A N 1
ATOM 744 C CA . ASP A 1 98 ? 9.060 5.900 -25.156 1.00 95.38 98 ASP A CA 1
ATOM 745 C C . ASP A 1 98 ? 9.401 4.560 -25.822 1.00 95.38 98 ASP A C 1
ATOM 747 O O . ASP A 1 98 ? 8.557 3.956 -26.485 1.00 95.38 98 ASP A O 1
ATOM 751 N N . GLU A 1 99 ? 10.611 4.054 -25.577 1.00 93.88 99 GLU A N 1
ATOM 752 C CA . GLU A 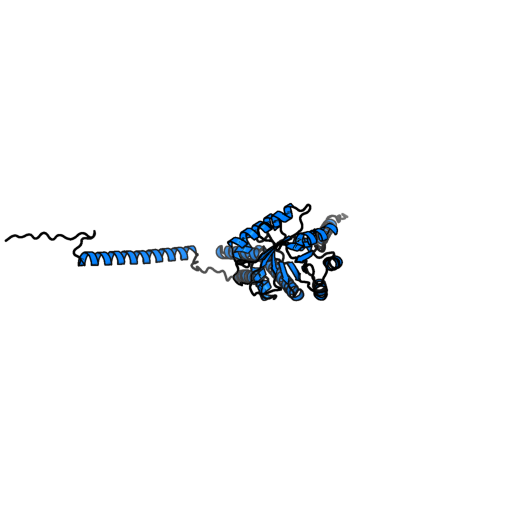1 99 ? 11.054 2.728 -26.009 1.00 93.88 99 GLU A CA 1
ATOM 753 C C . GLU A 1 99 ? 10.248 1.634 -25.301 1.00 93.88 99 GLU A C 1
ATOM 755 O O . GLU A 1 99 ? 9.622 0.803 -25.959 1.00 93.88 99 GLU A O 1
ATOM 760 N N . VAL A 1 100 ? 10.152 1.697 -23.967 1.00 93.75 100 VAL A N 1
ATOM 761 C CA . VAL A 1 100 ? 9.347 0.756 -23.172 1.00 93.75 100 VAL A CA 1
ATOM 762 C C . VAL A 1 100 ? 7.878 0.788 -23.601 1.00 93.75 100 VAL A C 1
ATOM 764 O O . VAL A 1 100 ? 7.279 -0.268 -23.805 1.00 93.75 100 VAL A O 1
ATOM 767 N N . TYR A 1 101 ? 7.296 1.980 -23.780 1.00 94.88 101 TYR A N 1
ATOM 768 C CA . TYR A 1 101 ? 5.921 2.138 -24.261 1.00 94.88 101 TYR A CA 1
ATOM 769 C C . TYR A 1 101 ? 5.709 1.503 -25.644 1.00 94.88 101 TYR A C 1
ATOM 771 O O . TYR A 1 101 ? 4.689 0.846 -25.873 1.00 94.88 101 TYR A O 1
ATOM 779 N N . SER A 1 102 ? 6.671 1.664 -26.554 1.00 93.56 102 SER A N 1
ATOM 780 C CA . SER A 1 102 ? 6.606 1.066 -27.890 1.00 93.56 102 SER A CA 1
ATOM 781 C C . SER A 1 102 ? 6.605 -0.459 -27.798 1.00 93.56 102 SER A C 1
ATOM 783 O O . SER A 1 102 ? 5.700 -1.093 -28.339 1.00 93.56 102 SER A O 1
ATOM 785 N N . ILE A 1 103 ? 7.509 -1.046 -27.004 1.00 90.75 103 ILE A N 1
ATOM 786 C CA . ILE A 1 103 ? 7.594 -2.503 -26.811 1.00 90.75 103 ILE A CA 1
ATOM 787 C C . ILE A 1 103 ? 6.281 -3.076 -26.255 1.00 90.75 103 ILE A C 1
ATOM 789 O O . ILE A 1 103 ? 5.753 -4.054 -26.795 1.00 90.75 103 ILE A O 1
ATOM 793 N N . ILE A 1 104 ? 5.714 -2.475 -25.199 1.00 90.38 104 ILE A N 1
ATOM 794 C CA . ILE A 1 104 ? 4.457 -2.976 -24.609 1.00 90.38 104 ILE A CA 1
ATOM 795 C C . ILE A 1 104 ? 3.263 -2.799 -25.554 1.00 90.38 104 ILE A C 1
ATOM 797 O O . ILE A 1 104 ? 2.326 -3.597 -25.517 1.00 90.38 104 ILE A O 1
ATOM 801 N N . THR A 1 105 ? 3.278 -1.773 -26.408 1.00 91.00 105 THR A N 1
ATOM 802 C CA . THR A 1 105 ? 2.184 -1.495 -27.346 1.00 91.00 105 THR A CA 1
ATOM 803 C C . THR A 1 105 ? 2.235 -2.437 -28.543 1.00 91.00 105 THR A C 1
ATOM 805 O O . THR A 1 105 ? 1.220 -3.049 -28.870 1.00 91.00 105 THR A O 1
ATOM 808 N N . GLU A 1 106 ? 3.408 -2.615 -29.154 1.00 90.00 106 GLU A N 1
ATOM 809 C CA . GLU A 1 106 ? 3.625 -3.515 -30.297 1.00 90.00 106 GLU A CA 1
ATOM 810 C C . GLU A 1 106 ? 3.272 -4.967 -29.963 1.00 90.00 106 GLU A C 1
ATOM 812 O O . GLU A 1 106 ? 2.727 -5.693 -30.794 1.00 90.00 106 GLU A O 1
ATOM 817 N N . LYS A 1 107 ? 3.523 -5.380 -28.718 1.00 85.44 107 LYS A N 1
ATOM 818 C CA . LYS A 1 107 ? 3.177 -6.713 -28.217 1.00 85.44 107 LYS A CA 1
ATOM 819 C C . LYS A 1 107 ? 1.738 -6.823 -27.685 1.00 85.44 107 LYS A C 1
ATOM 821 O O . LYS A 1 107 ? 1.341 -7.904 -27.264 1.00 85.44 107 LYS A O 1
ATOM 826 N N . ASN A 1 108 ? 0.951 -5.743 -27.717 1.00 86.31 108 ASN A N 1
ATOM 827 C CA . ASN A 1 108 ? -0.421 -5.657 -27.196 1.00 86.31 108 ASN A CA 1
ATOM 828 C C . ASN A 1 108 ? -0.554 -6.026 -25.700 1.00 86.31 108 ASN A C 1
ATOM 830 O O . ASN A 1 108 ? -1.444 -6.770 -25.296 1.00 86.31 108 ASN A O 1
ATOM 834 N N . LEU A 1 109 ? 0.341 -5.487 -24.870 1.00 84.44 109 LEU A N 1
ATOM 835 C CA . LEU A 1 109 ? 0.473 -5.803 -23.439 1.00 84.44 109 LEU A CA 1
ATOM 836 C C . LEU A 1 109 ? 0.195 -4.625 -22.511 1.00 84.44 109 LEU A C 1
ATOM 838 O O . LEU A 1 109 ? 0.364 -4.724 -21.301 1.00 84.44 109 LEU A O 1
ATOM 842 N N . ILE A 1 110 ? -0.243 -3.501 -23.060 1.00 86.94 110 ILE A N 1
ATOM 843 C CA . ILE A 1 110 ? -0.471 -2.260 -22.314 1.00 86.94 110 ILE A CA 1
ATOM 844 C C . ILE A 1 110 ? -1.470 -2.402 -21.145 1.00 86.94 110 ILE A C 1
ATOM 846 O O . ILE A 1 110 ? -1.409 -1.629 -20.197 1.00 86.94 110 ILE A O 1
ATOM 850 N N . GLU A 1 111 ? -2.348 -3.410 -21.178 1.00 85.19 111 GLU A N 1
ATOM 851 C CA . GLU A 1 111 ? -3.298 -3.735 -20.097 1.00 85.19 111 GLU A CA 1
ATOM 852 C C . GLU A 1 111 ? -2.704 -4.646 -19.008 1.00 85.19 111 GLU A C 1
ATOM 854 O O . GLU A 1 111 ? -3.283 -4.777 -17.933 1.00 85.19 111 GLU A O 1
ATOM 859 N N . ASN A 1 112 ? -1.533 -5.237 -19.257 1.00 85.88 112 ASN A N 1
ATOM 860 C CA . ASN A 1 112 ? -0.832 -6.148 -18.346 1.00 85.88 112 ASN A CA 1
ATOM 861 C C . ASN A 1 112 ? 0.487 -5.562 -17.814 1.00 85.88 112 ASN A C 1
ATOM 863 O O . ASN A 1 112 ? 1.168 -6.202 -17.009 1.00 85.88 112 ASN A O 1
ATOM 867 N N . CYS A 1 113 ? 0.845 -4.347 -18.239 1.00 90.81 113 CYS A N 1
ATOM 868 C CA . CYS A 1 113 ? 2.080 -3.678 -17.855 1.00 90.81 113 CYS A CA 1
ATOM 869 C C . CYS A 1 113 ? 1.809 -2.316 -17.212 1.00 90.81 113 CYS A C 1
ATOM 871 O O . CYS A 1 113 ? 1.032 -1.520 -17.731 1.00 90.81 113 CYS A O 1
ATOM 873 N N . ILE A 1 114 ? 2.504 -2.022 -16.114 1.00 95.12 114 ILE A N 1
ATOM 874 C CA . ILE A 1 114 ? 2.550 -0.699 -15.489 1.00 95.12 114 ILE A CA 1
ATOM 875 C C . ILE A 1 114 ? 3.954 -0.126 -15.630 1.00 95.12 114 ILE A C 1
ATOM 877 O O . ILE A 1 114 ? 4.923 -0.754 -15.214 1.00 95.12 114 ILE A O 1
ATOM 881 N N . ILE A 1 115 ? 4.066 1.107 -16.118 1.00 96.25 115 ILE A N 1
ATOM 882 C CA . ILE A 1 115 ? 5.341 1.831 -16.161 1.00 96.25 115 ILE A CA 1
ATOM 883 C C . ILE A 1 115 ? 5.508 2.663 -14.880 1.00 96.25 115 ILE A C 1
ATOM 885 O O . ILE A 1 115 ? 4.614 3.429 -14.499 1.00 96.25 115 ILE A O 1
ATOM 889 N N . ILE A 1 116 ? 6.663 2.560 -14.215 1.00 96.94 116 ILE A N 1
ATOM 890 C CA . ILE A 1 116 ? 7.031 3.486 -13.136 1.00 96.94 116 ILE A CA 1
ATOM 891 C C . ILE A 1 116 ? 7.505 4.809 -13.753 1.00 96.94 116 ILE A C 1
ATOM 893 O O . ILE A 1 116 ? 8.627 4.949 -14.229 1.00 96.94 116 ILE A O 1
ATOM 897 N N . ALA A 1 117 ? 6.650 5.827 -13.702 1.00 95.69 117 ALA A N 1
ATOM 898 C CA . ALA A 1 117 ? 6.908 7.143 -14.273 1.00 95.69 117 ALA A CA 1
ATOM 899 C C . ALA A 1 117 ? 7.729 8.029 -13.312 1.00 95.69 117 ALA A C 1
ATOM 901 O O . ALA A 1 117 ? 7.180 8.792 -12.504 1.00 95.69 117 ALA A O 1
ATOM 902 N N . ARG A 1 118 ? 9.066 7.948 -13.408 1.00 93.31 118 ARG A N 1
ATOM 903 C CA . ARG A 1 118 ? 10.039 8.783 -12.665 1.00 93.31 118 ARG A CA 1
ATOM 904 C C . ARG A 1 118 ? 10.288 10.144 -13.329 1.00 93.31 118 ARG A C 1
ATOM 906 O O . ARG A 1 118 ? 11.427 10.517 -13.593 1.00 93.31 118 ARG A O 1
ATOM 913 N N . ALA A 1 119 ? 9.228 10.896 -13.592 1.00 91.56 119 ALA A N 1
ATOM 914 C CA . ALA A 1 119 ? 9.327 12.169 -14.304 1.00 91.56 119 ALA A CA 1
ATOM 915 C C . ALA A 1 119 ? 9.412 13.387 -13.374 1.00 91.56 119 ALA A C 1
ATOM 917 O O . ALA A 1 119 ? 9.049 13.331 -12.192 1.00 91.56 119 ALA A O 1
ATOM 918 N N . LYS A 1 120 ? 9.820 14.535 -13.924 1.00 88.06 120 LYS A N 1
ATOM 919 C CA . LYS A 1 120 ? 9.649 15.823 -13.241 1.00 88.06 120 LYS A CA 1
ATOM 920 C C . LYS A 1 120 ? 8.185 16.268 -13.298 1.00 88.06 120 LYS A C 1
ATOM 922 O O . LYS A 1 120 ? 7.338 15.713 -13.998 1.00 88.06 120 LYS A O 1
ATOM 927 N N . LYS A 1 121 ? 7.869 17.308 -12.525 1.00 84.12 121 LYS A N 1
ATOM 928 C CA . LYS A 1 121 ? 6.522 17.886 -12.454 1.00 84.12 121 LYS A CA 1
ATOM 929 C C . LYS A 1 121 ? 6.042 18.310 -13.850 1.00 84.12 121 LYS A C 1
ATOM 931 O O . LYS A 1 121 ? 6.687 19.138 -14.477 1.00 84.12 121 LYS A O 1
ATOM 936 N N . GLY A 1 122 ? 4.880 17.808 -14.267 1.00 87.31 122 GLY A N 1
ATOM 937 C CA . GLY A 1 122 ? 4.232 18.150 -15.542 1.00 87.31 122 GLY A CA 1
ATOM 938 C C . GLY A 1 122 ? 4.567 17.198 -16.692 1.00 87.31 122 GLY A C 1
ATOM 939 O O . GLY A 1 122 ? 3.686 16.912 -17.497 1.00 87.31 122 GLY A O 1
ATOM 940 N N . GLU A 1 123 ? 5.768 16.616 -16.698 1.00 94.50 123 GLU A N 1
ATOM 941 C CA . GLU A 1 123 ? 6.259 15.780 -17.803 1.00 94.50 123 GLU A CA 1
ATOM 942 C C . GLU A 1 123 ? 5.391 14.534 -18.044 1.00 94.50 123 GLU A C 1
ATOM 944 O O . GLU A 1 123 ? 5.146 14.182 -19.191 1.00 94.50 123 GLU A O 1
ATOM 949 N N . VAL A 1 124 ? 4.862 13.892 -16.990 1.00 95.69 124 VAL A N 1
ATOM 950 C CA . VAL A 1 124 ? 3.958 12.733 -17.154 1.00 95.69 124 VAL A CA 1
ATOM 951 C C . VAL A 1 124 ? 2.692 13.121 -17.915 1.00 95.69 124 VAL A C 1
ATOM 953 O O . VAL A 1 124 ? 2.308 12.440 -18.857 1.00 95.69 124 VAL A O 1
ATOM 956 N N . SER A 1 125 ? 2.042 14.219 -17.522 1.00 94.62 125 SER A N 1
ATOM 957 C CA . SER A 1 125 ? 0.794 14.661 -18.152 1.00 94.62 125 SER A CA 1
ATOM 958 C C . SER A 1 125 ? 1.013 15.107 -19.598 1.00 94.62 125 SER A C 1
ATOM 960 O O . SER A 1 125 ? 0.140 14.914 -20.436 1.00 94.62 125 SER A O 1
ATOM 962 N N . GLU A 1 126 ? 2.158 15.725 -19.889 1.00 95.69 126 GLU A N 1
ATOM 963 C CA . GLU A 1 126 ? 2.540 16.097 -21.253 1.00 95.69 126 GLU A CA 1
ATOM 964 C C . GLU A 1 126 ? 2.793 14.861 -22.110 1.00 95.69 126 GLU A C 1
ATOM 966 O O . GLU A 1 126 ? 2.256 14.772 -23.210 1.00 95.69 126 GLU A O 1
ATOM 971 N N . TRP A 1 127 ? 3.531 13.886 -21.579 1.00 97.06 127 TRP A N 1
ATOM 972 C CA . TRP A 1 127 ? 3.811 12.632 -22.262 1.00 97.06 127 TRP A CA 1
ATOM 973 C C . TRP A 1 127 ? 2.531 11.861 -22.587 1.00 97.06 127 TRP A C 1
ATOM 975 O O . TRP A 1 127 ? 2.306 11.567 -23.755 1.00 97.06 127 TRP A O 1
ATOM 985 N N . LEU A 1 128 ? 1.641 11.637 -21.614 1.00 96.06 128 LEU A N 1
ATOM 986 C CA . LEU A 1 128 ? 0.377 10.917 -21.838 1.00 96.06 128 LEU A CA 1
ATOM 987 C C . LEU A 1 128 ? -0.462 11.533 -22.971 1.00 96.06 128 LEU A C 1
ATOM 989 O O . LEU A 1 128 ? -1.020 10.806 -23.783 1.00 96.06 128 LEU A O 1
ATOM 993 N N . ARG A 1 129 ? -0.479 12.868 -23.100 1.00 95.38 129 ARG A N 1
ATOM 994 C CA . ARG A 1 129 ? -1.203 13.574 -24.178 1.00 95.38 129 ARG A CA 1
ATOM 995 C C . ARG A 1 129 ? -0.639 13.341 -25.577 1.00 95.38 129 ARG A C 1
ATOM 997 O O . ARG A 1 129 ? -1.333 13.615 -26.552 1.00 95.38 129 ARG A O 1
ATOM 1004 N N . THR A 1 130 ? 0.617 12.913 -25.686 1.00 95.38 130 THR A N 1
ATOM 1005 C CA . THR A 1 130 ? 1.238 12.584 -26.978 1.00 95.38 130 THR A CA 1
ATOM 1006 C C . THR A 1 130 ? 0.928 11.164 -27.442 1.00 95.38 130 THR A C 1
ATOM 1008 O O . THR A 1 130 ? 1.159 10.844 -28.607 1.00 95.38 130 THR A O 1
ATOM 1011 N N . LEU A 1 131 ? 0.399 10.314 -26.557 1.00 95.06 131 LEU A N 1
ATOM 1012 C CA . LEU A 1 131 ? 0.174 8.902 -26.834 1.00 95.06 131 LEU A CA 1
ATOM 1013 C C . LEU A 1 131 ? -1.213 8.672 -27.435 1.00 95.06 131 LEU A C 1
ATOM 1015 O O . LEU A 1 131 ? -2.188 9.332 -27.086 1.00 95.06 131 LEU A O 1
ATOM 1019 N N . GLN A 1 132 ? -1.306 7.696 -28.339 1.00 88.88 132 GLN A N 1
ATOM 1020 C CA . GLN A 1 132 ? -2.586 7.282 -28.923 1.00 88.88 132 GLN A CA 1
ATOM 1021 C C . GLN A 1 132 ? -3.401 6.391 -27.978 1.00 88.88 132 GLN A C 1
ATOM 1023 O O . GLN A 1 132 ? -4.629 6.413 -28.020 1.00 88.88 132 GLN A O 1
ATOM 1028 N N . ARG A 1 133 ? -2.720 5.595 -27.145 1.00 91.00 133 ARG A N 1
ATOM 1029 C CA . ARG A 1 133 ? -3.324 4.725 -26.134 1.00 91.00 133 ARG A CA 1
ATOM 1030 C C . ARG A 1 133 ? -2.607 4.975 -24.815 1.00 91.00 133 ARG A C 1
ATOM 1032 O O . ARG A 1 133 ? -1.383 4.917 -24.758 1.00 91.00 133 ARG A O 1
ATOM 1039 N N . GLU A 1 134 ? -3.357 5.279 -23.766 1.00 89.94 134 GLU A N 1
ATOM 1040 C CA . GLU A 1 134 ? -2.755 5.594 -22.472 1.00 89.94 134 GLU A CA 1
ATOM 1041 C C . GLU A 1 134 ? -2.240 4.313 -21.788 1.00 89.94 134 GLU A C 1
ATOM 1043 O O . GLU A 1 134 ? -2.998 3.347 -21.652 1.00 89.94 134 GLU A O 1
ATOM 1048 N N . PRO A 1 135 ? -0.961 4.265 -21.369 1.00 93.62 135 PRO A N 1
ATOM 1049 C CA . PRO A 1 135 ? -0.433 3.156 -20.591 1.00 93.62 135 PRO A CA 1
ATOM 1050 C C . PRO A 1 135 ? -0.873 3.253 -19.133 1.00 93.62 135 PRO A C 1
ATOM 1052 O O . PRO A 1 135 ? -1.078 4.342 -18.592 1.00 93.62 135 PRO A O 1
ATOM 1055 N N . MET A 1 136 ? -0.921 2.114 -18.444 1.00 94.62 136 MET A N 1
ATOM 1056 C CA . MET A 1 136 ? -1.018 2.142 -16.989 1.00 94.62 136 MET A CA 1
ATOM 1057 C C . MET A 1 136 ? 0.297 2.638 -16.384 1.00 94.62 136 MET A C 1
ATOM 1059 O O . MET A 1 136 ? 1.386 2.204 -16.769 1.00 94.62 136 MET A O 1
ATOM 1063 N N . ILE A 1 137 ? 0.201 3.523 -15.390 1.00 96.44 137 ILE A N 1
ATOM 1064 C CA . ILE A 1 137 ? 1.377 4.115 -14.746 1.00 96.44 137 ILE A CA 1
ATOM 1065 C C . ILE A 1 137 ? 1.297 4.102 -13.221 1.00 96.44 137 ILE A C 1
ATOM 1067 O O . ILE A 1 137 ? 0.224 4.222 -12.623 1.00 96.44 137 ILE A O 1
ATOM 1071 N N . ILE A 1 138 ? 2.468 4.035 -12.589 1.00 97.56 138 ILE A N 1
ATOM 1072 C CA . ILE A 1 138 ? 2.687 4.459 -11.205 1.00 97.56 138 ILE A CA 1
ATOM 1073 C C . ILE A 1 138 ? 3.556 5.708 -11.247 1.00 97.56 138 ILE A C 1
ATOM 1075 O O . ILE A 1 138 ? 4.695 5.664 -11.703 1.00 97.56 138 ILE A O 1
ATOM 1079 N N . GLN A 1 139 ? 3.043 6.831 -10.751 1.00 96.69 139 GLN A N 1
ATOM 1080 C CA . GLN A 1 139 ? 3.855 8.042 -10.637 1.00 96.69 139 GLN A CA 1
ATOM 1081 C C . GLN A 1 139 ? 4.759 7.985 -9.410 1.00 96.69 139 GLN A C 1
ATOM 1083 O O . GLN A 1 139 ? 4.385 7.427 -8.381 1.00 96.69 139 GLN A O 1
ATOM 1088 N N . VAL A 1 140 ? 5.933 8.608 -9.484 1.00 96.00 140 VAL A N 1
ATOM 1089 C CA . VAL A 1 140 ? 6.877 8.641 -8.362 1.00 96.00 140 VAL A CA 1
ATOM 1090 C C . VAL A 1 140 ? 6.940 10.024 -7.730 1.00 96.00 140 VAL A C 1
ATOM 1092 O O . VAL A 1 140 ? 7.073 11.037 -8.411 1.00 96.00 140 VAL A O 1
ATOM 1095 N N . TYR A 1 141 ? 6.918 10.065 -6.400 1.00 94.62 141 TYR A N 1
ATOM 1096 C CA . TYR A 1 141 ? 7.322 11.231 -5.628 1.00 94.62 141 TYR A CA 1
ATOM 1097 C C . TYR A 1 141 ? 8.446 10.857 -4.664 1.00 94.62 141 TYR A C 1
ATOM 1099 O O . TYR A 1 141 ? 8.245 10.102 -3.712 1.00 94.62 141 TYR A O 1
ATOM 1107 N N . SER A 1 142 ? 9.615 11.459 -4.876 1.00 92.88 142 SER A N 1
ATOM 1108 C CA . SER A 1 142 ? 10.765 11.352 -3.979 1.00 92.88 142 SER A CA 1
ATOM 1109 C C . SER A 1 142 ? 10.970 12.680 -3.255 1.00 92.88 142 SER A C 1
ATOM 1111 O O . SER A 1 142 ? 11.411 13.658 -3.859 1.00 92.88 142 SER A O 1
ATOM 1113 N N . GLY A 1 143 ? 10.638 12.759 -1.964 1.00 89.19 143 GLY A N 1
ATOM 1114 C CA . GLY A 1 143 ? 10.775 14.019 -1.235 1.00 89.19 143 GLY A CA 1
ATOM 1115 C C . GLY A 1 143 ? 10.212 14.053 0.184 1.00 89.19 143 GLY A C 1
ATOM 1116 O O . GLY A 1 143 ? 9.652 13.089 0.700 1.00 89.19 143 GLY A O 1
ATOM 1117 N N . ASN A 1 144 ? 10.389 15.216 0.822 1.00 86.62 144 ASN A N 1
ATOM 1118 C CA . ASN A 1 144 ? 10.073 15.456 2.239 1.00 86.62 144 ASN A CA 1
ATOM 1119 C C . ASN A 1 144 ? 9.148 16.654 2.484 1.00 86.62 144 ASN A C 1
ATOM 1121 O O . ASN A 1 144 ? 8.912 17.017 3.634 1.00 86.62 144 ASN A O 1
ATOM 1125 N N . VAL A 1 145 ? 8.651 17.301 1.427 1.00 84.25 145 VAL A N 1
ATOM 1126 C CA . VAL A 1 145 ? 7.996 18.615 1.519 1.00 84.25 145 VAL A CA 1
ATOM 1127 C C . VAL A 1 145 ? 6.518 18.498 1.168 1.00 84.25 145 VAL A C 1
ATOM 1129 O O . VAL A 1 145 ? 6.170 18.126 0.048 1.00 84.25 145 VAL A O 1
ATOM 1132 N N . ILE A 1 146 ? 5.640 18.873 2.105 1.00 84.12 146 ILE A N 1
ATOM 1133 C CA . ILE A 1 146 ? 4.183 18.696 1.965 1.00 84.12 146 ILE A CA 1
ATOM 1134 C C . ILE A 1 146 ? 3.613 19.453 0.763 1.00 84.12 146 ILE A C 1
ATOM 1136 O O . ILE A 1 146 ? 2.770 18.924 0.037 1.00 84.12 146 ILE A O 1
ATOM 1140 N N . TRP A 1 147 ? 4.137 20.656 0.515 1.00 84.94 147 TRP A N 1
ATOM 1141 C CA . TRP A 1 147 ? 3.756 21.521 -0.601 1.00 84.94 147 TRP A CA 1
ATOM 1142 C C . TRP A 1 147 ? 4.082 20.914 -1.967 1.00 84.94 147 TRP A C 1
ATOM 1144 O O . TRP A 1 147 ? 3.447 21.280 -2.948 1.00 84.94 147 TRP A O 1
ATOM 1154 N N . ASN A 1 148 ? 5.008 19.950 -2.021 1.00 88.56 148 ASN A N 1
ATOM 1155 C CA . ASN A 1 148 ? 5.325 19.204 -3.235 1.00 88.56 148 ASN A CA 1
ATOM 1156 C C . ASN A 1 148 ? 4.581 17.864 -3.286 1.00 88.56 148 ASN A C 1
ATOM 1158 O O . ASN A 1 148 ? 4.149 17.460 -4.360 1.00 88.56 148 ASN A O 1
ATOM 1162 N N . LEU A 1 149 ? 4.373 17.193 -2.149 1.00 92.06 149 LEU A N 1
ATOM 1163 C CA . LEU A 1 149 ? 3.660 15.913 -2.096 1.00 92.06 149 LEU A CA 1
ATOM 1164 C C . LEU A 1 149 ? 2.203 16.029 -2.573 1.00 92.06 149 LEU A C 1
ATOM 1166 O O . LEU A 1 149 ? 1.781 15.274 -3.444 1.00 92.06 149 LEU A O 1
ATOM 1170 N N . ILE A 1 150 ? 1.430 16.975 -2.027 1.00 94.31 150 ILE A N 1
ATOM 1171 C CA . ILE A 1 150 ? -0.009 17.086 -2.330 1.00 94.31 150 ILE A CA 1
ATOM 1172 C C . ILE A 1 150 ? -0.269 17.329 -3.828 1.00 94.31 150 ILE A C 1
ATOM 1174 O O . ILE A 1 150 ? -1.123 16.639 -4.389 1.00 94.31 150 ILE A O 1
ATOM 1178 N N . PRO A 1 151 ? 0.437 18.254 -4.511 1.00 93.12 151 PRO A N 1
ATOM 1179 C CA . PRO A 1 151 ? 0.290 18.411 -5.954 1.00 93.12 151 PRO A CA 1
ATOM 1180 C C . PRO A 1 151 ? 0.647 17.152 -6.748 1.00 93.12 151 PRO A C 1
ATOM 1182 O O . PRO A 1 151 ? -0.039 16.869 -7.723 1.00 93.12 151 PRO A O 1
ATOM 1185 N N . ASN A 1 152 ? 1.655 16.377 -6.329 1.00 94.06 152 ASN A N 1
ATOM 1186 C CA . ASN A 1 152 ? 1.994 15.112 -6.992 1.00 94.06 152 ASN A CA 1
ATOM 1187 C C . ASN A 1 152 ? 0.893 14.058 -6.822 1.00 94.06 152 ASN A C 1
ATOM 1189 O O . ASN A 1 152 ? 0.524 13.420 -7.799 1.00 94.06 152 ASN A O 1
ATOM 1193 N N . ILE A 1 153 ? 0.297 13.934 -5.629 1.00 95.38 153 ILE A N 1
ATOM 1194 C CA . ILE A 1 153 ? -0.861 13.049 -5.410 1.00 95.38 153 ILE A CA 1
ATOM 1195 C C . ILE A 1 153 ? -2.029 13.456 -6.318 1.00 95.38 153 ILE A C 1
ATOM 1197 O O . ILE A 1 153 ? -2.628 12.609 -6.973 1.00 95.38 153 ILE A O 1
ATOM 1201 N N . LYS A 1 154 ? -2.349 14.756 -6.386 1.00 95.56 154 LYS A N 1
ATOM 1202 C CA . LYS A 1 154 ? -3.422 15.256 -7.261 1.00 95.56 154 LYS A CA 1
ATOM 1203 C C . LYS A 1 154 ? -3.114 15.027 -8.740 1.00 95.56 154 LYS A C 1
ATOM 1205 O O . LYS A 1 154 ? -4.011 14.647 -9.475 1.00 95.56 154 LYS A O 1
ATOM 1210 N N . SER A 1 155 ? -1.866 15.232 -9.160 1.00 95.25 155 SER A N 1
ATOM 1211 C CA . SER A 1 155 ? -1.427 14.939 -10.526 1.00 95.25 155 SER A CA 1
ATOM 1212 C C . SER A 1 155 ? -1.597 13.462 -10.855 1.00 95.25 155 SER A C 1
ATOM 1214 O O . SER A 1 155 ? -2.136 13.160 -11.907 1.00 95.25 155 SER A O 1
ATOM 1216 N N . ALA A 1 156 ? -1.199 12.566 -9.952 1.00 95.81 156 ALA A N 1
ATOM 1217 C CA . ALA A 1 156 ? -1.352 11.128 -10.136 1.00 95.81 156 ALA A CA 1
ATOM 1218 C C . ALA A 1 156 ? -2.822 10.715 -10.262 1.00 95.81 156 ALA A C 1
ATOM 1220 O O . ALA A 1 156 ? -3.159 9.931 -11.137 1.00 95.81 156 ALA A O 1
ATOM 1221 N N . ILE A 1 157 ? -3.711 11.304 -9.458 1.00 95.44 157 ILE A N 1
ATOM 1222 C CA . ILE A 1 157 ? -5.158 11.086 -9.591 1.00 95.44 157 ILE A CA 1
ATOM 1223 C C . ILE A 1 157 ? -5.682 11.617 -10.935 1.00 95.44 157 ILE A C 1
ATOM 1225 O O . ILE A 1 157 ? -6.453 10.929 -11.591 1.00 95.44 157 ILE A O 1
ATOM 1229 N N . ASN A 1 158 ? -5.274 12.820 -11.346 1.00 95.00 158 ASN A N 1
ATOM 1230 C CA . ASN A 1 158 ? -5.733 13.443 -12.594 1.00 95.00 158 ASN A CA 1
ATOM 1231 C C . ASN A 1 158 ? -5.222 12.731 -13.852 1.00 95.00 158 ASN A C 1
ATOM 1233 O O . ASN A 1 158 ? -5.879 12.794 -14.881 1.00 95.00 158 ASN A O 1
ATOM 1237 N N . ASN A 1 159 ? -4.053 12.101 -13.767 1.00 94.56 159 ASN A N 1
ATOM 1238 C CA . ASN A 1 159 ? -3.472 11.282 -14.828 1.00 94.56 159 ASN A CA 1
ATOM 1239 C C . ASN A 1 159 ? -3.961 9.825 -14.764 1.00 94.56 159 ASN A C 1
ATOM 1241 O O . ASN A 1 159 ? -3.339 8.958 -15.366 1.00 94.56 159 ASN A O 1
ATOM 1245 N N . GLU A 1 160 ? -4.983 9.541 -13.948 1.00 93.81 160 GLU A N 1
ATOM 1246 C CA . GLU A 1 160 ? -5.555 8.203 -13.754 1.00 93.81 160 GLU A CA 1
ATOM 1247 C C . GLU A 1 160 ? -4.510 7.123 -13.414 1.00 93.81 160 GLU A C 1
ATOM 1249 O O . GLU A 1 160 ? -4.666 5.939 -13.714 1.00 93.81 160 GLU A O 1
ATOM 1254 N N . ALA A 1 161 ? -3.434 7.523 -12.727 1.00 95.12 161 ALA A N 1
ATOM 1255 C CA . ALA A 1 161 ? -2.371 6.617 -12.331 1.00 95.12 161 ALA A CA 1
ATOM 1256 C C . ALA A 1 161 ? -2.914 5.522 -11.403 1.00 95.12 161 ALA A C 1
ATOM 1258 O O . ALA A 1 161 ? -3.685 5.777 -10.468 1.00 95.12 161 ALA A O 1
ATOM 1259 N N . GLN A 1 162 ? -2.436 4.296 -11.612 1.00 94.50 162 GLN A N 1
ATOM 1260 C CA . GLN A 1 162 ? -2.833 3.137 -10.814 1.00 94.50 162 GLN A CA 1
ATOM 1261 C C . GLN A 1 162 ? -2.308 3.238 -9.380 1.00 94.50 162 GLN A C 1
ATOM 1263 O O . GLN A 1 162 ? -2.935 2.755 -8.436 1.00 94.50 162 GLN A O 1
ATOM 1268 N N . GLY A 1 163 ? -1.190 3.941 -9.191 1.00 95.56 163 GLY A N 1
ATOM 1269 C CA . GLY A 1 163 ? -0.664 4.261 -7.876 1.00 95.56 163 GLY A CA 1
ATOM 1270 C C . GLY A 1 163 ? 0.325 5.419 -7.881 1.00 95.56 163 GLY A C 1
ATOM 1271 O O . GLY A 1 163 ? 0.719 5.943 -8.924 1.00 95.56 163 GLY A O 1
ATOM 1272 N N . ILE A 1 164 ? 0.739 5.806 -6.678 1.00 96.38 164 ILE A N 1
ATOM 1273 C CA . ILE A 1 164 ? 1.846 6.731 -6.458 1.00 96.38 164 ILE A CA 1
ATOM 1274 C C . ILE A 1 164 ? 2.882 6.084 -5.535 1.00 96.38 164 ILE A C 1
ATOM 1276 O O . ILE A 1 164 ? 2.577 5.724 -4.396 1.00 96.38 164 ILE A O 1
ATOM 1280 N N . LEU A 1 165 ? 4.108 5.934 -6.034 1.00 97.06 165 LEU A N 1
ATOM 1281 C CA . LEU A 1 165 ? 5.251 5.459 -5.265 1.00 97.06 165 LEU A CA 1
ATOM 1282 C C . LEU A 1 165 ? 5.849 6.620 -4.487 1.00 97.06 165 LEU A C 1
ATOM 1284 O O . LEU A 1 165 ? 6.314 7.606 -5.065 1.00 97.06 165 LEU A O 1
ATOM 1288 N N . LEU A 1 166 ? 5.820 6.502 -3.163 1.00 96.06 166 LEU A N 1
ATOM 1289 C CA . LEU A 1 166 ? 6.335 7.519 -2.259 1.00 96.06 166 LEU A CA 1
ATOM 1290 C C . LEU A 1 166 ? 7.685 7.081 -1.701 1.00 96.06 166 LEU A C 1
ATOM 1292 O O . LEU A 1 166 ? 7.801 6.030 -1.077 1.00 96.06 166 LEU A O 1
ATOM 1296 N N . SER A 1 167 ? 8.698 7.916 -1.905 1.00 94.75 167 SER A N 1
ATOM 1297 C CA . SER A 1 167 ? 10.075 7.639 -1.507 1.00 94.75 167 SER A CA 1
ATOM 1298 C C . SER A 1 167 ? 10.667 8.790 -0.702 1.00 94.75 167 SER A C 1
ATOM 1300 O O . SER A 1 167 ? 10.462 9.975 -0.984 1.00 94.75 167 SER A O 1
ATOM 1302 N N . SER A 1 168 ? 11.415 8.442 0.340 1.00 94.69 168 SER A N 1
ATOM 1303 C CA . SER A 1 168 ? 12.169 9.378 1.161 1.00 94.69 168 SER A CA 1
ATOM 1304 C C . SER A 1 168 ? 13.173 8.654 2.055 1.00 94.69 168 SER A C 1
ATOM 1306 O O . SER A 1 168 ? 12.858 7.634 2.651 1.00 94.69 168 SER A O 1
ATOM 1308 N N . GLY A 1 169 ? 14.359 9.233 2.262 1.00 92.75 169 GLY A N 1
ATOM 1309 C CA . GLY A 1 169 ? 15.292 8.759 3.295 1.00 92.75 169 GLY A CA 1
ATOM 1310 C C . GLY A 1 169 ? 15.033 9.277 4.709 1.00 92.75 169 GLY A C 1
ATOM 1311 O O . GLY A 1 169 ? 15.721 8.873 5.647 1.00 92.75 169 GLY A O 1
ATOM 1312 N N . ASN A 1 170 ? 14.055 10.165 4.892 1.00 90.56 170 ASN A N 1
ATOM 1313 C CA . ASN A 1 170 ? 13.704 10.710 6.197 1.00 90.56 170 ASN A CA 1
ATOM 1314 C C . ASN A 1 170 ? 12.566 9.881 6.836 1.00 90.56 170 ASN A C 1
ATOM 1316 O O . ASN A 1 170 ? 11.463 9.862 6.284 1.00 90.56 170 ASN A O 1
ATOM 1320 N N . PRO A 1 171 ? 12.773 9.253 8.014 1.00 87.56 171 PRO A N 1
ATOM 1321 C CA . PRO A 1 171 ? 11.728 8.490 8.714 1.00 87.56 171 PRO A CA 1
ATOM 1322 C C . PRO A 1 171 ? 10.473 9.312 9.034 1.00 87.56 171 PRO A C 1
ATOM 1324 O O . PRO A 1 171 ? 9.367 8.768 9.057 1.00 87.56 171 PRO A O 1
ATOM 1327 N N . TYR A 1 172 ? 10.645 10.623 9.231 1.00 86.38 172 TYR A N 1
ATOM 1328 C CA . TYR A 1 172 ? 9.587 11.578 9.561 1.00 86.38 172 TYR A CA 1
ATOM 1329 C C . TYR A 1 172 ? 9.045 12.323 8.337 1.00 86.38 172 TYR A C 1
ATOM 1331 O O . TYR A 1 172 ? 8.371 13.343 8.480 1.00 86.38 172 TYR A O 1
ATOM 1339 N N . SER A 1 173 ? 9.361 11.855 7.125 1.00 90.19 173 SER A N 1
ATOM 1340 C CA . SER A 1 173 ? 8.864 12.486 5.909 1.00 90.19 173 SER A CA 1
ATOM 1341 C C . SER A 1 173 ? 7.341 12.520 5.879 1.00 90.19 173 SER A C 1
ATOM 1343 O O . SER A 1 173 ? 6.652 11.555 6.214 1.00 90.19 173 SER A O 1
ATOM 1345 N N . VAL A 1 174 ? 6.820 13.632 5.369 1.00 90.62 174 VAL A N 1
ATOM 1346 C CA . VAL A 1 174 ? 5.405 13.799 5.031 1.00 90.62 174 VAL A CA 1
ATOM 1347 C C . VAL A 1 174 ? 4.915 12.746 4.032 1.00 90.62 174 VAL A C 1
ATOM 1349 O O . VAL A 1 174 ? 3.729 12.434 4.036 1.00 90.62 174 VAL A O 1
ATOM 1352 N N . ALA A 1 175 ? 5.820 12.155 3.242 1.00 92.31 175 ALA A N 1
ATOM 1353 C CA . ALA A 1 175 ? 5.544 11.031 2.348 1.00 92.31 175 ALA A CA 1
ATOM 1354 C C . ALA A 1 175 ? 4.995 9.798 3.090 1.00 92.31 175 ALA A C 1
ATOM 1356 O O . ALA A 1 175 ? 4.240 9.030 2.513 1.00 92.31 175 ALA A O 1
ATOM 1357 N N . PHE A 1 176 ? 5.307 9.642 4.380 1.00 92.38 176 PHE A N 1
ATOM 1358 C CA . PHE A 1 176 ? 4.823 8.541 5.221 1.00 92.38 176 PHE A CA 1
ATOM 1359 C C . PHE A 1 176 ? 3.793 9.010 6.264 1.00 92.38 176 PHE A C 1
ATOM 1361 O O . PHE A 1 176 ? 3.542 8.330 7.262 1.00 92.38 176 PHE A O 1
ATOM 1368 N N . SER A 1 177 ? 3.215 10.204 6.101 1.00 91.69 177 SER A N 1
ATOM 1369 C CA . SER A 1 177 ? 2.275 10.761 7.075 1.00 91.69 177 SER A CA 1
ATOM 1370 C C . SER A 1 177 ? 0.877 10.166 6.914 1.00 91.69 177 SER A C 1
ATOM 1372 O O . SER A 1 177 ? 0.174 10.475 5.949 1.00 91.69 177 SER A O 1
ATOM 1374 N N . LYS A 1 178 ? 0.424 9.410 7.925 1.00 90.69 178 LYS A N 1
ATOM 1375 C CA . LYS A 1 178 ? -0.943 8.862 7.998 1.00 90.69 178 LYS A CA 1
ATOM 1376 C C . LYS A 1 178 ? -2.016 9.935 7.791 1.00 90.69 178 LYS A C 1
ATOM 1378 O O . LYS A 1 178 ? -2.982 9.706 7.077 1.00 90.69 178 LYS A O 1
ATOM 1383 N N . ASN A 1 179 ? -1.818 11.132 8.351 1.00 89.25 179 ASN A N 1
ATOM 1384 C CA . ASN A 1 179 ? -2.768 12.250 8.252 1.00 89.25 179 ASN A CA 1
ATOM 1385 C C . ASN A 1 179 ? -2.951 12.790 6.828 1.00 89.25 179 ASN A C 1
ATOM 1387 O O . ASN A 1 179 ? -3.965 13.434 6.548 1.00 89.25 179 ASN A O 1
ATOM 1391 N N . ILE A 1 180 ? -1.951 12.612 5.963 1.00 91.12 180 ILE A N 1
ATOM 1392 C CA . ILE A 1 180 ? -2.019 13.015 4.557 1.00 91.12 180 ILE A CA 1
ATOM 1393 C C . ILE A 1 180 ? -2.598 11.864 3.744 1.00 91.12 180 ILE A C 1
ATOM 1395 O O . ILE A 1 180 ? -3.569 12.073 3.024 1.00 91.12 180 ILE A O 1
ATOM 1399 N N . ILE A 1 181 ? -2.028 10.668 3.897 1.00 90.75 181 ILE A N 1
ATOM 1400 C CA . ILE A 1 181 ? -2.383 9.471 3.129 1.00 90.75 181 ILE A CA 1
ATOM 1401 C C . ILE A 1 181 ? -3.865 9.121 3.310 1.00 90.75 181 ILE A C 1
ATOM 1403 O O . ILE A 1 181 ? -4.571 8.941 2.318 1.00 90.75 181 ILE A O 1
ATOM 1407 N N . SER A 1 182 ? -4.374 9.155 4.547 1.00 86.38 182 SER A N 1
ATOM 1408 C CA . SER A 1 182 ? -5.770 8.817 4.862 1.00 86.38 182 SER A CA 1
ATOM 1409 C C . SER A 1 182 ? -6.810 9.683 4.141 1.00 86.38 182 SER A C 1
ATOM 1411 O O . SER A 1 182 ? -7.936 9.249 3.919 1.00 86.38 182 SER A O 1
ATOM 1413 N N . ARG A 1 183 ? -6.450 10.905 3.719 1.00 89.19 183 ARG A N 1
ATOM 1414 C CA . ARG A 1 183 ? -7.351 11.818 2.982 1.00 89.19 183 ARG A CA 1
ATOM 1415 C C . ARG A 1 183 ? -7.577 11.401 1.529 1.00 89.19 183 ARG A C 1
ATOM 1417 O O . ARG A 1 183 ? -8.494 11.908 0.878 1.00 89.19 183 ARG A O 1
ATOM 1424 N N . TYR A 1 184 ? -6.710 10.539 1.009 1.00 90.25 184 TYR A N 1
ATOM 1425 C CA . TYR A 1 184 ? -6.721 10.077 -0.375 1.00 90.25 184 TYR A CA 1
ATOM 1426 C C . TYR A 1 184 ? -6.897 8.560 -0.482 1.00 90.25 184 TYR A C 1
ATOM 1428 O O . TYR A 1 184 ? -6.898 8.032 -1.595 1.00 90.25 184 TYR A O 1
ATOM 1436 N N . THR A 1 185 ? -7.078 7.859 0.639 1.00 82.94 185 THR A N 1
ATOM 1437 C CA . THR A 1 185 ? -7.399 6.432 0.631 1.00 82.94 185 THR A CA 1
ATOM 1438 C C . THR A 1 185 ? -8.655 6.173 -0.201 1.00 82.94 185 THR A C 1
ATOM 1440 O O . THR A 1 185 ? -9.609 6.950 -0.172 1.00 82.94 185 THR A O 1
ATOM 1443 N N . GLY A 1 186 ? -8.620 5.117 -1.014 1.00 81.62 186 GLY A N 1
ATOM 1444 C CA . GLY A 1 186 ? -9.676 4.789 -1.975 1.00 81.62 186 GLY A CA 1
ATOM 1445 C C . GLY A 1 186 ? -9.632 5.600 -3.277 1.00 81.62 186 GLY A C 1
ATOM 1446 O O . GLY A 1 186 ? -10.224 5.174 -4.261 1.00 81.62 186 GLY A O 1
ATOM 1447 N N . LYS A 1 187 ? -8.900 6.724 -3.336 1.00 89.00 187 LYS A N 1
ATOM 1448 C CA . LYS A 1 187 ? -8.745 7.528 -4.567 1.00 89.00 187 LYS A CA 1
ATOM 1449 C C . LYS A 1 187 ? -7.537 7.098 -5.388 1.00 89.00 187 LYS A C 1
ATOM 1451 O O . LYS A 1 187 ? -7.611 7.040 -6.612 1.00 89.00 187 LYS A O 1
ATOM 1456 N N . ILE A 1 188 ? -6.436 6.775 -4.719 1.00 92.12 188 ILE A N 1
ATOM 1457 C CA . ILE A 1 188 ? -5.204 6.285 -5.339 1.00 92.12 188 ILE A CA 1
ATOM 1458 C C . ILE A 1 188 ? -4.541 5.247 -4.435 1.00 92.12 188 ILE A C 1
ATOM 1460 O O . ILE A 1 188 ? -4.684 5.305 -3.211 1.00 92.12 188 ILE A O 1
ATOM 1464 N N . ARG A 1 189 ? -3.830 4.295 -5.040 1.00 93.06 189 ARG A N 1
ATOM 1465 C CA . ARG A 1 189 ? -3.005 3.322 -4.326 1.00 93.06 189 ARG A CA 1
ATOM 1466 C C . ARG A 1 189 ? -1.681 3.974 -3.937 1.00 93.06 189 ARG A C 1
ATOM 1468 O O . ARG A 1 189 ? -0.981 4.526 -4.784 1.00 93.06 189 ARG A O 1
ATOM 1475 N N . PHE A 1 190 ? -1.331 3.914 -2.659 1.00 94.88 190 PHE A N 1
ATOM 1476 C CA . PHE A 1 190 ? -0.021 4.355 -2.186 1.00 94.88 190 PHE A CA 1
ATOM 1477 C C . PHE A 1 190 ? 0.932 3.165 -2.187 1.00 94.88 190 PHE A C 1
ATOM 1479 O O . PHE A 1 190 ? 0.641 2.146 -1.556 1.00 94.88 190 PHE A O 1
ATOM 1486 N N . VAL A 1 191 ? 2.046 3.311 -2.905 1.00 96.38 191 VAL A N 1
ATOM 1487 C CA . VAL A 1 191 ? 3.056 2.270 -3.111 1.00 96.38 191 VAL A CA 1
ATOM 1488 C C . VAL A 1 191 ? 4.300 2.607 -2.285 1.00 96.38 191 VAL A C 1
ATOM 1490 O O . VAL A 1 191 ? 4.803 3.733 -2.351 1.00 96.38 191 VAL A O 1
ATOM 1493 N N . ALA A 1 192 ? 4.789 1.645 -1.505 1.00 96.12 192 ALA A N 1
ATOM 1494 C CA . ALA A 1 192 ? 6.039 1.748 -0.756 1.00 96.12 192 ALA A CA 1
ATOM 1495 C C . ALA A 1 192 ? 7.060 0.744 -1.295 1.00 96.12 192 ALA A C 1
ATOM 1497 O O . ALA A 1 192 ? 6.758 -0.441 -1.403 1.00 96.12 192 ALA A O 1
ATOM 1498 N N . ASP A 1 193 ? 8.268 1.218 -1.591 1.00 96.50 193 ASP A N 1
ATOM 1499 C CA . ASP A 1 193 ? 9.406 0.349 -1.890 1.00 96.50 193 ASP A CA 1
ATOM 1500 C C . ASP A 1 193 ? 10.173 0.037 -0.604 1.00 96.50 193 ASP A C 1
ATOM 1502 O O . ASP A 1 193 ? 10.884 0.904 -0.087 1.00 96.50 193 ASP A O 1
ATOM 1506 N N . MET A 1 194 ? 9.986 -1.174 -0.072 1.00 96.25 194 MET A N 1
ATOM 1507 C CA . MET A 1 194 ? 10.576 -1.619 1.194 1.00 96.25 194 MET A CA 1
ATOM 1508 C C . MET A 1 194 ? 11.930 -2.314 1.005 1.00 96.25 194 MET A C 1
ATOM 1510 O O . MET A 1 194 ? 12.693 -2.403 1.967 1.00 96.25 194 MET A O 1
ATOM 1514 N N . THR A 1 195 ? 12.281 -2.686 -0.233 1.00 93.88 195 THR A N 1
ATOM 1515 C CA . THR A 1 195 ? 13.552 -3.347 -0.605 1.00 93.88 195 THR A CA 1
ATOM 1516 C C . THR A 1 195 ? 14.777 -2.496 -0.251 1.00 93.88 195 THR A C 1
ATOM 1518 O O . THR A 1 195 ? 15.887 -2.980 -0.031 1.00 93.88 195 THR A O 1
ATOM 1521 N N . LYS A 1 196 ? 14.588 -1.173 -0.153 1.00 92.00 196 LYS A N 1
ATOM 1522 C CA . LYS A 1 196 ? 15.643 -0.204 0.153 1.00 92.00 196 LYS A CA 1
ATOM 1523 C C . LYS A 1 196 ? 15.245 0.677 1.329 1.00 92.00 196 LYS A C 1
ATOM 1525 O O . LYS A 1 196 ? 14.618 1.726 1.177 1.00 92.00 196 LYS A O 1
ATOM 1530 N N . ALA A 1 197 ? 15.760 0.353 2.515 1.00 91.50 197 ALA A N 1
ATOM 1531 C CA . ALA A 1 197 ? 15.504 1.143 3.723 1.00 91.50 197 ALA A CA 1
ATOM 1532 C C . ALA A 1 197 ? 15.869 2.633 3.572 1.00 91.50 197 ALA A C 1
ATOM 1534 O O . ALA A 1 197 ? 15.202 3.510 4.123 1.00 91.50 197 ALA A O 1
ATOM 1535 N N . LYS A 1 198 ? 16.894 2.956 2.772 1.00 92.31 198 LYS A N 1
ATOM 1536 C CA . LYS A 1 198 ? 17.308 4.342 2.489 1.00 92.31 198 LYS A CA 1
ATOM 1537 C C . LYS A 1 198 ? 16.233 5.165 1.766 1.00 92.31 198 LYS A C 1
ATOM 1539 O O . LYS A 1 198 ? 16.281 6.387 1.845 1.00 92.31 198 LYS A O 1
ATOM 1544 N N . THR A 1 199 ? 15.287 4.537 1.078 1.00 90.94 199 THR A N 1
ATOM 1545 C CA . THR A 1 199 ? 14.171 5.192 0.373 1.00 90.94 199 THR A CA 1
ATOM 1546 C C . THR A 1 199 ? 12.821 4.964 1.054 1.00 90.94 199 THR A C 1
ATOM 1548 O O . THR A 1 199 ? 11.866 5.671 0.745 1.00 90.94 199 THR A O 1
ATOM 1551 N N . ALA A 1 200 ? 12.757 4.063 2.037 1.00 93.75 200 ALA A N 1
ATOM 1552 C CA . ALA A 1 200 ? 11.576 3.774 2.855 1.00 93.75 200 ALA A CA 1
ATOM 1553 C C . ALA A 1 200 ? 11.558 4.516 4.212 1.00 93.75 200 ALA A C 1
ATOM 1555 O O . ALA A 1 200 ? 10.875 4.127 5.162 1.00 93.75 200 ALA A O 1
ATOM 1556 N N . GLY A 1 201 ? 12.349 5.578 4.366 1.00 91.75 201 GLY A N 1
ATOM 1557 C CA . GLY A 1 201 ? 12.468 6.321 5.620 1.00 91.75 201 GLY A CA 1
ATOM 1558 C C . GLY A 1 201 ? 13.137 5.502 6.722 1.00 91.75 201 GLY A C 1
ATOM 1559 O O . GLY A 1 201 ? 12.704 5.558 7.867 1.00 91.75 201 GLY A O 1
ATOM 1560 N N . LYS A 1 202 ? 14.185 4.745 6.378 1.00 93.25 202 LYS A N 1
ATOM 1561 C CA . LYS A 1 202 ? 14.935 3.834 7.264 1.00 93.25 202 LYS A CA 1
ATOM 1562 C C . LYS A 1 202 ? 14.135 2.628 7.767 1.00 93.25 202 LYS A C 1
ATOM 1564 O O . LYS A 1 202 ? 14.518 2.021 8.761 1.00 93.25 202 LYS A O 1
ATOM 1569 N N . ARG A 1 203 ? 13.034 2.292 7.097 1.00 93.12 203 ARG A N 1
ATOM 1570 C CA . ARG A 1 203 ? 12.242 1.093 7.378 1.00 93.12 203 ARG A CA 1
ATOM 1571 C C . ARG A 1 203 ? 12.808 -0.084 6.599 1.00 93.12 203 ARG A C 1
ATOM 1573 O O . ARG A 1 203 ? 12.973 0.030 5.391 1.00 93.12 203 ARG A O 1
ATOM 1580 N N . SER A 1 204 ? 13.128 -1.170 7.286 1.00 93.56 204 SER A N 1
ATOM 1581 C CA . SER A 1 204 ? 13.592 -2.402 6.644 1.00 93.56 204 SER A CA 1
ATOM 1582 C C . SER A 1 204 ? 12.422 -3.208 6.087 1.00 93.56 204 SER A C 1
ATOM 1584 O O . SER A 1 204 ? 11.288 -3.032 6.532 1.00 93.56 204 SER A O 1
ATOM 1586 N N . ASP A 1 205 ? 12.711 -4.120 5.165 1.00 95.25 205 ASP A N 1
ATOM 1587 C CA . ASP A 1 205 ? 11.732 -5.044 4.598 1.00 95.25 205 ASP A CA 1
ATOM 1588 C C . ASP A 1 205 ? 11.385 -6.159 5.598 1.00 95.25 205 ASP A C 1
ATOM 1590 O O . ASP A 1 205 ? 11.975 -7.232 5.595 1.00 95.25 205 ASP A O 1
ATOM 1594 N N . THR A 1 206 ? 10.522 -5.856 6.571 1.00 92.62 206 THR A N 1
ATOM 1595 C CA . THR A 1 206 ? 10.124 -6.802 7.624 1.00 92.62 206 THR A CA 1
ATOM 1596 C C . THR A 1 206 ? 8.677 -6.589 8.051 1.00 92.62 206 THR A C 1
ATOM 1598 O O . THR A 1 206 ? 8.146 -5.479 7.966 1.00 92.62 206 THR A O 1
ATOM 1601 N N . ALA A 1 207 ? 8.066 -7.620 8.642 1.00 89.25 207 ALA A N 1
ATOM 1602 C CA . ALA A 1 207 ? 6.688 -7.575 9.140 1.00 89.25 207 ALA A CA 1
ATOM 1603 C C . ALA A 1 207 ? 6.386 -6.403 10.087 1.00 89.25 207 ALA A C 1
ATOM 1605 O O . ALA A 1 207 ? 5.284 -5.860 10.058 1.00 89.25 207 ALA A O 1
ATOM 1606 N N . ILE A 1 208 ? 7.360 -5.972 10.897 1.00 91.00 208 ILE A N 1
ATOM 1607 C CA . ILE A 1 208 ? 7.199 -4.819 11.798 1.00 91.00 208 ILE A CA 1
ATOM 1608 C C . ILE A 1 208 ? 6.948 -3.539 10.993 1.00 91.00 208 ILE A C 1
ATOM 1610 O O . ILE A 1 208 ? 6.081 -2.737 11.342 1.00 91.00 208 ILE A O 1
ATOM 1614 N N . TYR A 1 209 ? 7.706 -3.336 9.918 1.00 94.25 209 TYR A N 1
ATOM 1615 C CA . TYR A 1 209 ? 7.610 -2.126 9.115 1.00 94.25 209 TYR A CA 1
ATOM 1616 C C . TYR A 1 209 ? 6.550 -2.207 8.016 1.00 94.25 209 TYR A C 1
ATOM 1618 O O . TYR A 1 209 ? 6.009 -1.165 7.645 1.00 94.25 209 TYR A O 1
ATOM 1626 N N . TRP A 1 210 ? 6.193 -3.405 7.545 1.00 94.19 210 TRP A N 1
ATOM 1627 C CA . TRP A 1 210 ? 4.991 -3.606 6.732 1.00 94.19 210 TRP A CA 1
ATOM 1628 C C . TRP A 1 210 ? 3.736 -3.237 7.518 1.00 94.19 210 TRP A C 1
ATOM 1630 O O . TRP A 1 210 ? 2.882 -2.517 7.000 1.00 94.19 210 TRP A O 1
ATOM 1640 N N . ASP A 1 211 ? 3.652 -3.636 8.789 1.00 91.00 211 ASP A N 1
ATOM 1641 C CA . ASP A 1 211 ? 2.563 -3.226 9.679 1.00 91.00 211 ASP A CA 1
ATOM 1642 C C . ASP A 1 211 ? 2.539 -1.694 9.865 1.00 91.00 211 ASP A C 1
ATOM 1644 O O . ASP A 1 211 ? 1.502 -1.067 9.655 1.00 91.00 211 ASP A O 1
ATOM 1648 N N . ASP A 1 212 ? 3.690 -1.049 10.111 1.00 91.81 212 ASP A N 1
ATOM 1649 C CA . ASP A 1 212 ? 3.773 0.422 10.193 1.00 91.81 212 ASP A CA 1
ATOM 1650 C C . ASP A 1 212 ? 3.313 1.116 8.897 1.00 91.81 212 ASP A C 1
ATOM 1652 O O . ASP A 1 212 ? 2.515 2.052 8.947 1.00 91.81 212 ASP A O 1
ATOM 1656 N N . ILE A 1 213 ? 3.781 0.681 7.726 1.00 92.62 213 ILE A N 1
ATOM 1657 C CA . ILE A 1 213 ? 3.445 1.314 6.441 1.00 92.62 213 ILE A CA 1
ATOM 1658 C C . ILE A 1 213 ? 1.982 1.082 6.052 1.00 92.62 213 ILE A C 1
ATOM 1660 O O . ILE A 1 213 ? 1.300 2.024 5.640 1.00 92.62 213 ILE A O 1
ATOM 1664 N N . THR A 1 214 ? 1.453 -0.120 6.264 1.00 91.75 214 THR A N 1
ATOM 1665 C CA . THR A 1 214 ? 0.027 -0.396 6.030 1.00 91.75 214 THR A CA 1
ATOM 1666 C C . THR A 1 214 ? -0.871 0.392 6.983 1.00 91.75 214 THR A C 1
ATOM 1668 O O . THR A 1 214 ? -1.832 0.998 6.518 1.00 91.75 214 THR A O 1
ATOM 1671 N N . SER A 1 215 ? -0.500 0.536 8.265 1.00 88.81 215 SER A N 1
ATOM 1672 C CA . SER A 1 215 ? -1.233 1.368 9.245 1.00 88.81 215 SER A CA 1
ATOM 1673 C C . SER A 1 215 ? -1.313 2.850 8.848 1.00 88.81 215 SER A C 1
ATOM 1675 O O . SER A 1 215 ? -2.201 3.598 9.275 1.00 88.81 215 SER A O 1
ATOM 1677 N N . ARG A 1 216 ? -0.370 3.309 8.014 1.00 89.50 216 ARG A N 1
ATOM 1678 C CA . ARG A 1 216 ? -0.331 4.674 7.471 1.00 89.50 216 ARG A CA 1
ATOM 1679 C C . ARG A 1 216 ? -1.222 4.847 6.247 1.00 89.50 216 ARG A C 1
ATOM 1681 O O . ARG A 1 216 ? -1.435 5.990 5.852 1.00 89.50 216 ARG A O 1
ATOM 1688 N N . GLY A 1 217 ? -1.751 3.763 5.683 1.00 90.06 217 GLY A N 1
ATOM 1689 C CA . GLY A 1 217 ? -2.670 3.767 4.548 1.00 90.06 217 GLY A CA 1
ATOM 1690 C C . GLY A 1 217 ? -2.065 3.289 3.225 1.00 90.06 217 GLY A C 1
ATOM 1691 O O . GLY A 1 217 ? -2.740 3.378 2.198 1.00 90.06 217 GLY A O 1
ATOM 1692 N N . PHE A 1 218 ? -0.820 2.799 3.219 1.00 93.25 218 PHE A N 1
ATOM 1693 C CA . PHE A 1 218 ? -0.243 2.170 2.029 1.00 93.25 218 PHE A CA 1
ATOM 1694 C C . PHE A 1 218 ? -0.922 0.831 1.744 1.00 93.25 218 PHE A C 1
ATOM 1696 O O . PHE A 1 218 ? -1.206 0.061 2.660 1.00 93.25 218 PHE A O 1
ATOM 1703 N N . SER A 1 219 ? -1.181 0.565 0.466 1.00 92.12 219 SER A N 1
ATOM 1704 C CA . SER A 1 219 ? -1.887 -0.635 -0.002 1.00 92.12 219 SER A CA 1
ATOM 1705 C C . SER A 1 219 ? -1.130 -1.398 -1.085 1.00 92.12 219 SER A C 1
ATOM 1707 O O . SER A 1 219 ? -1.619 -2.410 -1.567 1.00 92.12 219 SER A O 1
ATOM 1709 N N . ALA A 1 220 ? 0.063 -0.954 -1.473 1.00 94.31 220 ALA A N 1
ATOM 1710 C CA . ALA A 1 220 ? 0.991 -1.748 -2.270 1.00 94.31 220 ALA A CA 1
ATOM 1711 C C . ALA A 1 220 ? 2.393 -1.651 -1.681 1.00 94.31 220 ALA A C 1
ATOM 1713 O O . ALA A 1 220 ? 2.863 -0.557 -1.357 1.00 94.31 220 ALA A O 1
ATOM 1714 N N . ILE A 1 221 ? 3.046 -2.798 -1.548 1.00 95.81 221 ILE A N 1
ATOM 1715 C CA . ILE A 1 221 ? 4.392 -2.909 -0.999 1.00 95.81 221 ILE A CA 1
ATOM 1716 C C . ILE A 1 221 ? 5.247 -3.689 -1.992 1.00 95.81 221 ILE A C 1
ATOM 1718 O O . ILE A 1 221 ? 4.859 -4.772 -2.422 1.00 95.81 221 ILE A O 1
ATOM 1722 N N . ILE A 1 222 ? 6.392 -3.109 -2.349 1.00 96.69 222 ILE A N 1
ATOM 1723 C CA . ILE A 1 222 ? 7.461 -3.786 -3.082 1.00 96.69 222 ILE A CA 1
ATOM 1724 C C . ILE A 1 222 ? 8.401 -4.399 -2.049 1.00 96.69 222 ILE A C 1
ATOM 1726 O O . ILE A 1 222 ? 8.884 -3.676 -1.172 1.00 96.69 222 ILE A O 1
ATOM 1730 N N . THR A 1 223 ? 8.629 -5.705 -2.151 1.00 95.25 223 THR A N 1
ATOM 1731 C CA . THR A 1 223 ? 9.383 -6.510 -1.182 1.00 95.25 223 THR A CA 1
ATOM 1732 C C . THR A 1 223 ? 10.309 -7.499 -1.890 1.00 95.25 223 THR A C 1
ATOM 1734 O O . THR A 1 223 ? 9.996 -7.963 -2.990 1.00 95.25 223 THR A O 1
ATOM 1737 N N . ASP A 1 224 ? 11.434 -7.805 -1.244 1.00 93.81 224 ASP A N 1
ATOM 1738 C CA . ASP A 1 224 ? 12.342 -8.893 -1.616 1.00 93.81 224 ASP A CA 1
ATOM 1739 C C . ASP A 1 224 ? 11.981 -10.194 -0.854 1.00 93.81 224 ASP A C 1
ATOM 1741 O O . ASP A 1 224 ? 12.346 -11.287 -1.277 1.00 93.81 224 ASP A O 1
ATOM 1745 N N . ASP A 1 225 ? 11.225 -10.111 0.253 1.00 91.56 225 ASP A N 1
ATOM 1746 C CA . ASP A 1 225 ? 10.788 -11.257 1.071 1.00 91.56 225 ASP A CA 1
ATOM 1747 C C . ASP A 1 225 ? 9.302 -11.587 0.840 1.00 91.56 225 ASP A C 1
ATOM 1749 O O . ASP A 1 225 ? 8.430 -11.412 1.699 1.00 91.56 225 ASP A O 1
ATOM 1753 N N . VAL A 1 226 ? 9.013 -12.081 -0.368 1.00 90.50 226 VAL A N 1
ATOM 1754 C CA . VAL A 1 226 ? 7.654 -12.438 -0.821 1.00 90.50 226 VAL A CA 1
ATOM 1755 C C . VAL A 1 226 ? 6.985 -13.434 0.129 1.00 90.50 226 VAL A C 1
ATOM 1757 O O . VAL A 1 226 ? 5.804 -13.294 0.459 1.00 90.50 226 VAL A O 1
ATOM 1760 N N . ARG A 1 227 ? 7.742 -14.425 0.612 1.00 89.00 227 ARG A N 1
ATOM 1761 C CA . ARG A 1 227 ? 7.233 -15.464 1.510 1.00 89.00 227 ARG A CA 1
ATOM 1762 C C . ARG A 1 227 ? 6.719 -14.861 2.814 1.00 89.00 227 ARG A C 1
ATOM 1764 O O . ARG A 1 227 ? 5.548 -15.054 3.149 1.00 89.00 227 ARG A O 1
ATOM 1771 N N . ALA A 1 228 ? 7.562 -14.130 3.545 1.00 89.31 228 ALA A N 1
ATOM 1772 C CA . ALA A 1 228 ? 7.147 -13.563 4.823 1.00 89.31 228 ALA A CA 1
ATOM 1773 C C . ALA A 1 228 ? 6.075 -12.478 4.634 1.00 89.31 228 ALA A C 1
ATOM 1775 O O . ALA A 1 228 ? 5.194 -12.318 5.487 1.00 89.31 228 ALA A O 1
ATOM 1776 N N . PHE A 1 229 ? 6.090 -11.755 3.508 1.00 91.75 229 PHE A N 1
ATOM 1777 C CA . PHE A 1 229 ? 5.042 -10.785 3.199 1.00 91.75 229 PHE A CA 1
ATOM 1778 C C . PHE A 1 229 ? 3.676 -11.450 2.992 1.00 91.75 229 PHE A C 1
ATOM 1780 O O . PHE A 1 229 ? 2.660 -10.953 3.486 1.00 91.75 229 PHE A O 1
ATOM 1787 N N . ASN A 1 230 ? 3.629 -12.607 2.333 1.00 88.75 230 ASN A N 1
ATOM 1788 C CA . ASN A 1 230 ? 2.391 -13.366 2.181 1.00 88.75 230 ASN A CA 1
ATOM 1789 C C . ASN A 1 230 ? 1.889 -13.951 3.505 1.00 88.75 230 ASN A C 1
ATOM 1791 O O . ASN A 1 230 ? 0.684 -13.906 3.762 1.00 88.75 230 ASN A O 1
ATOM 1795 N N . GLU A 1 231 ? 2.779 -14.408 4.388 1.00 88.88 231 GLU A N 1
ATOM 1796 C CA . GLU A 1 231 ? 2.408 -14.784 5.762 1.00 88.88 231 GLU A CA 1
ATOM 1797 C C . GLU A 1 231 ? 1.786 -13.587 6.512 1.00 88.88 231 GLU A C 1
ATOM 1799 O O . GLU A 1 231 ? 0.756 -13.718 7.183 1.00 88.88 231 GLU A O 1
ATOM 1804 N N . TYR A 1 232 ? 2.343 -12.383 6.338 1.00 90.56 232 TYR A N 1
ATOM 1805 C CA . TYR A 1 232 ? 1.764 -11.149 6.874 1.00 90.56 232 TYR A CA 1
ATOM 1806 C C . TYR A 1 232 ? 0.377 -10.837 6.280 1.00 90.56 232 TYR A C 1
ATOM 1808 O O . TYR A 1 232 ? -0.549 -10.520 7.035 1.00 90.56 232 TYR A O 1
ATOM 1816 N N . LYS A 1 233 ? 0.190 -10.974 4.958 1.00 89.25 233 LYS A N 1
ATOM 1817 C CA . LYS A 1 233 ? -1.120 -10.805 4.297 1.00 89.25 233 LYS A CA 1
ATOM 1818 C C . LYS A 1 233 ? -2.162 -11.784 4.842 1.00 89.25 233 LYS A C 1
ATOM 1820 O O . LYS A 1 233 ? -3.291 -11.375 5.117 1.00 89.25 233 LYS A O 1
ATOM 1825 N N . GLN A 1 234 ? -1.794 -13.050 5.033 1.00 87.56 234 GLN A N 1
ATOM 1826 C CA . GLN A 1 234 ? -2.682 -14.057 5.619 1.00 87.56 234 GLN A CA 1
ATOM 1827 C C . GLN A 1 234 ? -3.069 -13.692 7.055 1.00 87.56 234 GLN A C 1
ATOM 1829 O O . GLN A 1 234 ? -4.253 -13.722 7.393 1.00 87.56 234 GLN A O 1
ATOM 1834 N N . ARG A 1 235 ? -2.107 -13.256 7.883 1.00 88.00 235 ARG A N 1
ATOM 1835 C CA . ARG A 1 235 ? -2.396 -12.769 9.242 1.00 88.00 235 ARG A CA 1
ATOM 1836 C C . ARG A 1 235 ? -3.394 -11.614 9.218 1.00 88.00 235 ARG A C 1
ATOM 1838 O O . ARG A 1 235 ? -4.368 -11.641 9.963 1.00 88.00 235 ARG A O 1
ATOM 1845 N N . LEU A 1 236 ? -3.178 -10.628 8.347 1.00 88.31 236 LEU A N 1
ATOM 1846 C CA . LEU A 1 236 ? -4.093 -9.501 8.179 1.00 88.31 236 LEU A CA 1
ATOM 1847 C C . LEU A 1 236 ? -5.499 -9.963 7.768 1.00 88.31 236 LEU A C 1
ATOM 1849 O O . LEU A 1 236 ? -6.481 -9.469 8.318 1.00 88.31 236 LEU A O 1
ATOM 1853 N N . SER A 1 237 ? -5.606 -10.908 6.832 1.00 87.56 237 SER A N 1
ATOM 1854 C CA . SER A 1 237 ? -6.890 -11.474 6.402 1.00 87.56 237 SER A CA 1
ATOM 1855 C C . SER A 1 237 ? -7.648 -12.109 7.575 1.00 87.56 237 SER A C 1
ATOM 1857 O O . SER A 1 237 ? -8.796 -11.740 7.824 1.00 87.56 237 SER A O 1
ATOM 1859 N N . ILE A 1 238 ? -6.972 -12.942 8.374 1.00 86.00 238 ILE A N 1
ATOM 1860 C CA . ILE A 1 238 ? -7.544 -13.577 9.572 1.00 86.00 238 ILE A CA 1
ATOM 1861 C C . ILE A 1 238 ? -7.985 -12.529 10.605 1.00 86.00 238 ILE A C 1
ATOM 1863 O O . ILE A 1 238 ? -9.079 -12.625 11.161 1.00 86.00 238 ILE A O 1
ATOM 1867 N N . SER A 1 239 ? -7.159 -11.514 10.877 1.00 87.81 239 SER A N 1
ATOM 1868 C CA . SER A 1 239 ? -7.505 -10.438 11.817 1.00 87.81 239 SER A CA 1
ATOM 1869 C C . SER A 1 239 ? -8.736 -9.649 11.356 1.00 87.81 239 SER A C 1
ATOM 1871 O O . SER A 1 239 ? -9.599 -9.314 12.170 1.00 87.81 239 SER A O 1
ATOM 1873 N N . ARG A 1 240 ? -8.859 -9.385 10.048 1.00 88.31 240 ARG A N 1
ATOM 1874 C CA . ARG A 1 240 ? -10.030 -8.713 9.463 1.00 88.31 240 ARG A CA 1
ATOM 1875 C C . ARG A 1 240 ? -11.291 -9.562 9.570 1.00 88.31 240 ARG A C 1
ATOM 1877 O O . ARG A 1 240 ? -12.333 -9.023 9.927 1.00 88.31 240 ARG A O 1
ATOM 1884 N N . GLU A 1 241 ? -11.200 -10.861 9.296 1.00 88.69 241 GLU A N 1
ATOM 1885 C CA . GLU A 1 241 ? -12.327 -11.792 9.417 1.00 88.69 241 GLU A CA 1
ATOM 1886 C C . GLU A 1 241 ? -12.839 -11.858 10.861 1.00 88.69 241 GLU A C 1
ATOM 1888 O O . GLU A 1 241 ? -14.030 -11.663 11.106 1.00 88.69 241 GLU A O 1
ATOM 1893 N N . LYS A 1 242 ? -11.932 -12.018 11.836 1.00 88.00 242 LYS A N 1
ATOM 1894 C CA . LYS A 1 242 ? -12.275 -12.015 13.268 1.00 88.00 242 LYS A CA 1
ATOM 1895 C C . LYS A 1 242 ? -12.952 -10.718 13.702 1.00 88.00 242 LYS A C 1
ATOM 1897 O O . LYS A 1 242 ? -13.953 -10.755 14.414 1.00 88.00 242 LYS A O 1
ATOM 1902 N N . LEU A 1 243 ? -12.413 -9.571 13.284 1.00 90.62 243 LEU A N 1
ATOM 1903 C CA . LEU A 1 243 ? -13.005 -8.271 13.590 1.00 90.62 243 LEU A CA 1
ATOM 1904 C C . LEU A 1 243 ? -14.382 -8.105 12.931 1.00 90.62 243 LEU A C 1
ATOM 1906 O O . LEU A 1 243 ? -15.300 -7.616 13.581 1.00 90.62 243 LEU A O 1
ATOM 1910 N N . GLY A 1 244 ? -14.543 -8.539 11.678 1.00 90.44 244 GLY A N 1
ATOM 1911 C CA . GLY A 1 244 ? -15.818 -8.488 10.958 1.00 90.44 244 GLY A CA 1
ATOM 1912 C C . GLY A 1 244 ? -16.906 -9.344 11.607 1.00 90.44 244 GLY A C 1
ATOM 1913 O O . GLY A 1 244 ? -18.036 -8.881 11.782 1.00 90.44 244 GLY A O 1
ATOM 1914 N N . ALA A 1 245 ? -16.554 -10.556 12.040 1.00 89.75 245 ALA A N 1
ATOM 1915 C CA . ALA A 1 245 ? -17.457 -11.425 12.788 1.00 89.75 245 ALA A CA 1
ATOM 1916 C C . ALA A 1 245 ? -17.887 -10.783 14.120 1.00 89.75 245 ALA A C 1
ATOM 1918 O O . ALA A 1 245 ? -19.077 -10.731 14.422 1.00 89.75 245 ALA A O 1
ATOM 1919 N N . LEU A 1 246 ? -16.938 -10.211 14.871 1.00 92.00 246 LEU A N 1
ATOM 1920 C CA . LEU A 1 246 ? -17.223 -9.552 16.150 1.00 92.00 246 LEU A CA 1
ATOM 1921 C C . LEU A 1 246 ? -18.082 -8.288 15.994 1.00 92.00 246 LEU A C 1
ATOM 1923 O O . LEU A 1 246 ? -18.913 -7.995 16.849 1.00 92.00 246 LEU A O 1
ATOM 1927 N N . ILE A 1 247 ? -17.890 -7.525 14.914 1.00 93.31 247 ILE A N 1
ATOM 1928 C CA . ILE A 1 247 ? -18.756 -6.384 14.588 1.00 93.31 247 ILE A CA 1
ATOM 1929 C C . ILE A 1 247 ? -20.185 -6.861 14.346 1.00 93.31 247 ILE A C 1
ATOM 1931 O O . ILE A 1 247 ? -21.106 -6.261 14.892 1.00 93.31 247 ILE A O 1
ATOM 1935 N N . SER A 1 248 ? -20.361 -7.946 13.589 1.00 92.81 248 SER A N 1
ATOM 1936 C CA . SER A 1 248 ? -21.687 -8.507 13.307 1.00 92.81 248 SER A CA 1
ATOM 1937 C C . SER A 1 248 ? -22.385 -8.938 14.605 1.00 92.81 248 SER A C 1
ATOM 1939 O O . SER A 1 248 ? -23.519 -8.542 14.859 1.00 92.81 248 SER A O 1
ATOM 1941 N N . GLU A 1 249 ? -21.670 -9.634 15.496 1.00 91.06 249 GLU A N 1
ATOM 1942 C CA . GLU A 1 249 ? -22.163 -9.994 16.836 1.00 91.06 249 GLU A CA 1
ATOM 1943 C C . GLU A 1 249 ? -22.536 -8.754 17.677 1.00 91.06 249 GLU A C 1
ATOM 1945 O O . GLU A 1 249 ? -23.592 -8.694 18.315 1.00 91.06 249 GLU A O 1
ATOM 1950 N N . ALA A 1 250 ? -21.685 -7.725 17.668 1.00 89.75 250 ALA A N 1
ATOM 1951 C CA . ALA A 1 250 ? -21.922 -6.488 18.407 1.00 89.75 250 ALA A CA 1
ATOM 1952 C C . ALA A 1 250 ? -23.129 -5.696 17.872 1.00 89.75 250 ALA A C 1
ATOM 1954 O O . ALA A 1 250 ? -23.852 -5.048 18.639 1.00 89.75 250 ALA A O 1
ATOM 1955 N N . GLU A 1 251 ? -23.356 -5.724 16.560 1.00 91.88 251 GLU A N 1
ATOM 1956 C CA . GLU A 1 251 ? -24.499 -5.084 15.912 1.00 91.88 251 GLU A CA 1
ATOM 1957 C C . GLU A 1 251 ? -25.818 -5.786 16.264 1.00 91.88 251 GLU A C 1
ATOM 1959 O O . GLU A 1 251 ? -26.812 -5.094 16.497 1.00 91.88 251 GLU A O 1
ATOM 1964 N N . GLU A 1 252 ? -25.800 -7.114 16.409 1.00 90.00 252 GLU A N 1
ATOM 1965 C CA . GLU A 1 252 ? -26.946 -7.954 16.798 1.00 90.00 252 GLU A CA 1
ATOM 1966 C C . GLU A 1 252 ? -27.239 -7.978 18.310 1.00 90.00 252 GLU A C 1
ATOM 1968 O O . GLU A 1 252 ? -28.285 -8.470 18.736 1.00 90.00 252 GLU A O 1
ATOM 1973 N N . THR A 1 253 ? -26.345 -7.434 19.139 1.00 86.38 253 THR A N 1
ATOM 1974 C CA . THR A 1 253 ? -26.507 -7.420 20.600 1.00 86.38 253 THR A CA 1
ATOM 1975 C C . THR A 1 253 ? -27.778 -6.667 21.012 1.00 86.38 253 THR A C 1
ATOM 1977 O O . THR A 1 253 ? -27.927 -5.482 20.700 1.00 86.38 253 THR A O 1
ATOM 1980 N N . ASP A 1 254 ? -28.667 -7.324 21.771 1.00 81.94 254 ASP A N 1
ATOM 1981 C CA . ASP A 1 254 ? -29.888 -6.695 22.289 1.00 81.94 254 ASP A CA 1
ATOM 1982 C C . ASP A 1 254 ? -29.550 -5.527 23.227 1.00 81.94 254 ASP A C 1
ATOM 1984 O O . ASP A 1 254 ? -28.837 -5.658 24.225 1.00 81.94 254 ASP A O 1
ATOM 1988 N N . ARG A 1 255 ? -30.088 -4.354 22.889 1.00 81.75 255 ARG A N 1
ATOM 1989 C CA . ARG A 1 255 ? -29.834 -3.088 23.586 1.00 81.75 255 ARG A CA 1
ATOM 1990 C C . ARG A 1 255 ? -30.963 -2.700 24.532 1.00 81.75 255 ARG A C 1
ATOM 1992 O O . ARG A 1 255 ? -30.828 -1.698 25.230 1.00 81.75 255 ARG A O 1
ATOM 1999 N N . SER A 1 256 ? -32.057 -3.464 24.566 1.00 78.62 256 SER A N 1
ATOM 2000 C CA . SER A 1 256 ? -33.277 -3.142 25.317 1.00 78.62 256 SER A CA 1
ATOM 2001 C C . SER A 1 256 ? -33.034 -2.936 26.818 1.00 78.62 256 SER A C 1
ATOM 2003 O O . SER A 1 256 ? -33.651 -2.067 27.433 1.00 78.62 256 SER A O 1
ATOM 2005 N N . MET A 1 257 ? -32.087 -3.685 27.3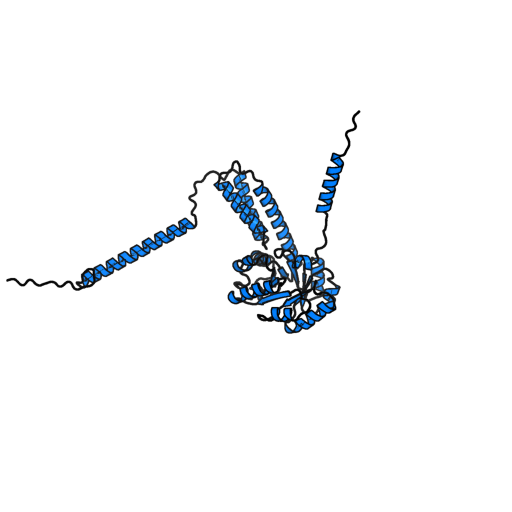87 1.00 75.56 257 MET A N 1
ATOM 2006 C CA . MET A 1 257 ? -31.735 -3.658 28.811 1.00 75.56 257 MET A CA 1
ATOM 2007 C C . MET A 1 257 ? -30.503 -2.791 29.125 1.00 75.56 257 MET A C 1
ATOM 2009 O O . MET A 1 257 ? -30.065 -2.728 30.275 1.00 75.56 257 MET A O 1
ATOM 2013 N N . LEU A 1 258 ? -29.912 -2.130 28.124 1.00 79.19 258 LEU A N 1
ATOM 2014 C CA . LEU A 1 258 ? -28.708 -1.320 28.303 1.00 79.19 258 LEU A CA 1
ATOM 2015 C C . LEU A 1 258 ? -29.047 0.112 28.724 1.00 79.19 258 LEU A C 1
ATOM 2017 O O . LEU A 1 258 ? -29.984 0.733 28.228 1.00 79.19 258 LEU A O 1
ATOM 2021 N N . SER A 1 259 ? -28.211 0.695 29.590 1.00 80.31 259 SER A N 1
ATOM 2022 C CA . SER A 1 259 ? -28.260 2.140 29.833 1.00 80.31 259 SER A CA 1
ATOM 2023 C C . SER A 1 259 ? -27.907 2.913 28.555 1.00 80.31 259 SER A C 1
ATOM 2025 O O . SER A 1 259 ? -27.097 2.448 27.747 1.00 80.31 259 SER A O 1
ATOM 2027 N N . SER A 1 260 ? -28.410 4.143 28.403 1.00 80.62 260 SER A N 1
ATOM 2028 C CA . SER A 1 260 ? -28.068 5.000 27.256 1.00 80.62 260 SER A CA 1
ATOM 2029 C C . SER A 1 260 ? -26.556 5.225 27.110 1.00 80.62 260 SER A C 1
ATOM 2031 O O . SER A 1 260 ? -26.053 5.303 25.993 1.00 80.62 260 SER A O 1
ATOM 2033 N N . LYS A 1 261 ? -25.809 5.289 28.225 1.00 82.94 261 LYS A N 1
ATOM 2034 C CA . LYS A 1 261 ? -24.341 5.437 28.221 1.00 82.94 261 LYS A CA 1
ATOM 2035 C C . LYS A 1 261 ? -23.659 4.184 27.666 1.00 82.94 261 LYS A C 1
ATOM 2037 O O . LYS A 1 261 ? -22.735 4.306 26.866 1.00 82.94 261 LYS A O 1
ATOM 2042 N N . SER A 1 262 ? -24.115 3.002 28.074 1.00 82.56 262 SER A N 1
ATOM 2043 C CA . SER A 1 262 ? -23.577 1.716 27.614 1.00 82.56 262 SER A CA 1
ATOM 2044 C C . SER A 1 262 ? -23.885 1.480 26.139 1.00 82.56 262 SER A C 1
ATOM 2046 O O . SER A 1 262 ? -22.987 1.120 25.384 1.00 82.56 262 SER A O 1
ATOM 2048 N N . ALA A 1 263 ? -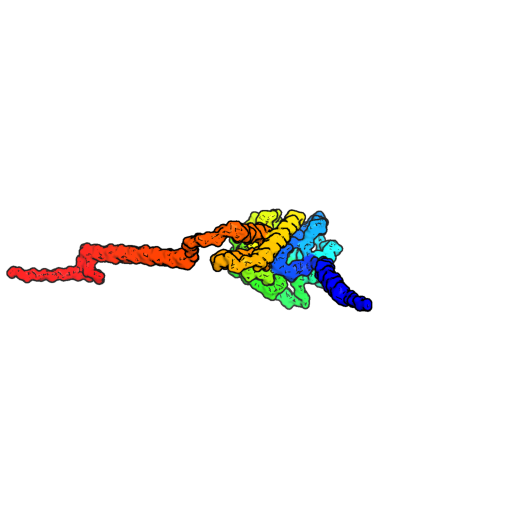25.123 1.760 25.720 1.00 84.19 263 ALA A N 1
ATOM 2049 C CA . ALA A 1 263 ? -25.546 1.658 24.327 1.00 84.19 263 ALA A CA 1
ATOM 2050 C C . ALA A 1 263 ? -24.734 2.602 23.423 1.00 84.19 263 ALA A C 1
ATOM 2052 O O . ALA A 1 263 ? -24.186 2.165 22.415 1.00 84.19 263 ALA A O 1
ATOM 2053 N N . LEU A 1 264 ? -24.567 3.867 23.830 1.00 87.56 264 LEU A N 1
ATOM 2054 C CA . LEU A 1 264 ? -23.759 4.839 23.089 1.00 87.56 264 LEU A CA 1
ATOM 2055 C C . LEU A 1 264 ? -22.274 4.448 23.048 1.00 87.56 264 LEU A C 1
ATOM 2057 O O . LEU A 1 264 ? -21.588 4.692 22.057 1.00 87.56 264 LEU A O 1
ATOM 2061 N N . HIS A 1 265 ? -21.737 3.877 24.128 1.00 88.31 265 HIS A N 1
ATOM 2062 C CA . HIS A 1 265 ? -20.353 3.413 24.141 1.00 88.31 265 HIS A CA 1
ATOM 2063 C C . HIS A 1 265 ? -20.144 2.236 23.181 1.00 88.31 265 HIS A C 1
ATOM 2065 O O . HIS A 1 265 ? -19.200 2.278 22.394 1.00 88.31 265 HIS A O 1
ATOM 2071 N N . LEU A 1 266 ? -21.051 1.253 23.189 1.00 89.31 266 LEU A N 1
ATOM 2072 C CA . LEU A 1 266 ? -21.044 0.135 22.246 1.00 89.31 266 LEU A CA 1
ATOM 2073 C C . LEU A 1 266 ? -21.131 0.630 20.797 1.00 89.31 266 LEU A C 1
ATOM 2075 O O . LEU A 1 266 ? -20.291 0.266 19.982 1.00 89.31 266 LEU A O 1
ATOM 2079 N N . GLU A 1 267 ? -22.074 1.521 20.487 1.00 91.19 267 GLU A N 1
ATOM 2080 C CA . GLU A 1 267 ? -22.230 2.093 19.143 1.00 91.19 267 GLU A CA 1
ATOM 2081 C C . GLU A 1 267 ? -20.963 2.826 18.673 1.00 91.19 267 GLU A C 1
ATOM 2083 O O . GLU A 1 267 ? -20.522 2.672 17.533 1.00 91.19 267 GLU A O 1
ATOM 2088 N N . ASN A 1 268 ? -20.324 3.589 19.565 1.00 91.75 268 ASN A N 1
ATOM 2089 C CA . ASN A 1 268 ? -19.071 4.268 19.251 1.00 91.75 268 ASN A CA 1
ATOM 2090 C C . ASN A 1 268 ? -17.923 3.289 18.977 1.00 91.75 268 ASN A C 1
ATOM 2092 O O . ASN A 1 268 ? -17.125 3.541 18.073 1.00 91.75 268 ASN A O 1
ATOM 2096 N N . GLU A 1 269 ? -17.811 2.197 19.736 1.00 91.94 269 GLU A N 1
ATOM 2097 C CA . GLU A 1 269 ? -16.776 1.188 19.489 1.00 91.94 269 GLU A CA 1
ATOM 2098 C C . GLU A 1 269 ? -17.064 0.362 18.230 1.00 91.94 269 GLU A C 1
ATOM 2100 O O . GLU A 1 269 ? -16.137 0.149 17.453 1.00 91.94 269 GLU A O 1
ATOM 2105 N N . ILE A 1 270 ? -18.326 0.017 17.937 1.00 91.38 270 ILE A N 1
ATOM 2106 C CA . ILE A 1 270 ? -18.732 -0.576 16.648 1.00 91.38 270 ILE A CA 1
ATOM 2107 C C . ILE A 1 270 ? -18.325 0.346 15.496 1.00 91.38 270 ILE A C 1
ATOM 2109 O O . ILE A 1 270 ? -17.709 -0.092 14.527 1.00 91.38 270 ILE A O 1
ATOM 2113 N N . LYS A 1 271 ? -18.596 1.652 15.603 1.00 91.56 271 LYS A N 1
ATOM 2114 C CA . LYS A 1 271 ? -18.215 2.627 14.574 1.00 91.56 271 LYS A CA 1
ATOM 2115 C C . LYS A 1 271 ? -16.700 2.692 14.369 1.00 91.56 271 LYS A C 1
ATOM 2117 O O . LYS A 1 271 ? -16.245 2.754 13.228 1.00 91.56 271 LYS A O 1
ATOM 2122 N N . LYS A 1 272 ? -15.910 2.673 15.447 1.00 89.81 272 LYS A N 1
ATOM 2123 C CA . LYS A 1 272 ? -14.438 2.638 15.366 1.00 89.81 272 LYS A CA 1
ATOM 2124 C C . LYS A 1 272 ? -13.926 1.322 14.778 1.00 89.81 272 LYS A C 1
ATOM 2126 O O . LYS A 1 272 ? -12.989 1.349 13.987 1.00 89.81 272 LYS A O 1
ATOM 2131 N N . ALA A 1 273 ? -14.533 0.194 15.137 1.00 89.38 273 ALA A N 1
ATOM 2132 C CA . ALA A 1 273 ? -14.199 -1.121 14.602 1.00 89.38 273 ALA A CA 1
ATOM 2133 C C . ALA A 1 273 ? -14.499 -1.198 13.095 1.00 89.38 273 ALA A C 1
ATOM 2135 O O . ALA A 1 273 ? -13.628 -1.573 12.316 1.00 89.38 273 ALA A O 1
ATOM 2136 N N . ASN A 1 274 ? -15.664 -0.710 12.665 1.00 88.50 274 ASN A N 1
ATOM 2137 C CA . ASN A 1 274 ? -16.019 -0.570 11.251 1.00 88.50 274 ASN A CA 1
ATOM 2138 C C . ASN A 1 274 ? -15.032 0.337 10.491 1.00 88.50 274 ASN A C 1
ATOM 2140 O O . ASN A 1 274 ? -14.619 0.027 9.373 1.00 88.50 274 ASN A O 1
ATOM 2144 N N . GLN A 1 275 ? -14.580 1.439 11.102 1.00 84.31 275 GLN A N 1
ATOM 2145 C CA . GLN A 1 275 ? -13.524 2.285 10.527 1.00 84.31 275 GLN A CA 1
ATOM 2146 C C . GLN A 1 275 ? -12.178 1.558 10.387 1.00 84.31 275 GLN A C 1
ATOM 2148 O O . GLN A 1 275 ? -11.436 1.837 9.449 1.00 84.31 275 GLN A O 1
ATOM 2153 N N . ALA A 1 276 ? -11.873 0.620 11.284 1.00 83.94 276 ALA A N 1
ATOM 2154 C CA . ALA A 1 276 ? -10.692 -0.236 11.202 1.00 83.94 276 ALA A CA 1
ATOM 2155 C C . ALA A 1 276 ? -10.836 -1.380 10.175 1.00 83.94 276 ALA A C 1
ATOM 2157 O O . ALA A 1 276 ? -9.894 -2.135 9.978 1.00 83.94 276 ALA A O 1
ATOM 2158 N N . LEU A 1 277 ? -11.971 -1.514 9.479 1.00 82.12 277 LEU A N 1
ATOM 2159 C CA . LEU A 1 277 ? -12.124 -2.446 8.352 1.00 82.12 277 LEU A CA 1
ATOM 2160 C C . LEU A 1 277 ? -12.232 -1.752 6.994 1.00 82.12 277 LEU A C 1
ATOM 2162 O O . LEU A 1 277 ? -11.911 -2.365 5.971 1.00 82.12 277 LEU A O 1
ATOM 2166 N N . SER A 1 278 ? -12.663 -0.492 6.962 1.00 69.31 278 SER A N 1
ATOM 2167 C CA . SER A 1 278 ? -13.029 0.198 5.721 1.00 69.31 278 SER A CA 1
ATOM 2168 C C . SER A 1 278 ? -11.851 0.625 4.840 1.00 69.31 278 SER A C 1
ATOM 2170 O O . SER A 1 278 ? -12.058 0.923 3.665 1.00 69.31 278 SER A O 1
ATOM 2172 N N . TYR A 1 279 ? -10.620 0.628 5.360 1.00 65.75 279 TYR A N 1
ATOM 2173 C CA . TYR A 1 279 ? -9.437 1.147 4.662 1.00 65.75 279 TYR A CA 1
ATOM 2174 C C . TYR A 1 279 ? -8.202 0.252 4.848 1.00 65.75 279 TYR A C 1
ATOM 2176 O O . TYR A 1 279 ? -8.272 -0.734 5.579 1.00 65.75 279 TYR A O 1
ATOM 2184 N N . SER A 1 280 ? -7.088 0.567 4.165 1.00 66.75 280 SER A N 1
ATOM 2185 C CA . SER A 1 280 ? -5.798 -0.122 4.331 1.00 66.75 280 SER A CA 1
ATOM 2186 C C . SER A 1 280 ? -5.406 -0.088 5.810 1.00 66.75 280 SER A C 1
ATOM 2188 O O . SER A 1 280 ? -5.055 0.966 6.339 1.00 66.75 280 SER A O 1
ATOM 2190 N N . VAL A 1 281 ? -5.562 -1.225 6.478 1.00 75.69 281 VAL A N 1
ATOM 2191 C CA . VAL A 1 281 ? -5.415 -1.386 7.926 1.00 75.69 281 VAL A CA 1
ATOM 2192 C C . VAL A 1 281 ? -4.336 -2.428 8.156 1.00 75.69 281 VAL A C 1
ATOM 2194 O O . VAL A 1 281 ? -4.249 -3.401 7.404 1.00 75.69 281 VAL A O 1
ATOM 2197 N N . SER A 1 282 ? -3.500 -2.212 9.169 1.00 81.56 282 SER A N 1
ATOM 2198 C CA . SER A 1 282 ? -2.490 -3.197 9.547 1.00 81.56 282 SER A CA 1
ATOM 2199 C C . SER A 1 282 ? -3.090 -4.318 10.392 1.00 81.56 282 SER A C 1
ATOM 2201 O O . SER A 1 282 ? -4.128 -4.148 11.035 1.00 81.56 282 SER A O 1
ATOM 2203 N N . ALA A 1 283 ? -2.434 -5.480 10.421 1.00 83.50 283 ALA A N 1
ATOM 2204 C CA . ALA A 1 283 ? -2.927 -6.601 11.220 1.00 83.50 283 ALA A CA 1
ATOM 2205 C C . ALA A 1 283 ? -3.022 -6.212 12.705 1.00 83.50 283 ALA A C 1
ATOM 2207 O O . ALA A 1 283 ? -4.016 -6.511 13.362 1.00 83.50 283 ALA A O 1
ATOM 2208 N N . LYS A 1 284 ? -2.041 -5.445 13.203 1.00 85.38 284 LYS A N 1
ATOM 2209 C CA . LYS A 1 284 ? -2.060 -4.916 14.569 1.00 85.38 284 LYS A CA 1
ATOM 2210 C C . LYS A 1 284 ? -3.259 -4.005 14.834 1.00 85.38 284 LYS A C 1
ATOM 2212 O O . LYS A 1 284 ? -3.889 -4.124 15.877 1.00 85.38 284 LYS A O 1
ATOM 2217 N N . GLU A 1 285 ? -3.580 -3.089 13.923 1.00 86.06 285 GLU A N 1
ATOM 2218 C CA . GLU A 1 285 ? -4.718 -2.179 14.102 1.00 86.06 285 GLU A CA 1
ATOM 2219 C C . GLU A 1 285 ? -6.060 -2.925 14.127 1.00 86.06 285 GLU A C 1
ATOM 2221 O O . GLU A 1 285 ? -6.935 -2.577 14.928 1.00 86.06 285 GLU A O 1
ATOM 2226 N N . ALA A 1 286 ? -6.206 -3.967 13.301 1.00 87.38 286 ALA A N 1
ATOM 2227 C CA . ALA A 1 286 ? -7.371 -4.849 13.319 1.00 87.38 286 ALA A CA 1
ATOM 2228 C C . ALA A 1 286 ? -7.467 -5.633 14.641 1.00 87.38 286 ALA A C 1
ATOM 2230 O O . ALA A 1 286 ? -8.526 -5.640 15.273 1.00 87.38 286 ALA A O 1
ATOM 2231 N N . ASP A 1 287 ? -6.359 -6.211 15.113 1.00 86.31 287 ASP A N 1
ATOM 2232 C CA . ASP A 1 287 ? -6.304 -6.937 16.388 1.00 86.31 287 ASP A CA 1
ATOM 2233 C C . ASP A 1 287 ? -6.600 -6.020 17.587 1.00 86.31 287 ASP A C 1
ATOM 2235 O O . ASP A 1 287 ? -7.357 -6.373 18.490 1.00 86.31 287 ASP A O 1
ATOM 2239 N N . GLU A 1 288 ? -6.057 -4.801 17.601 1.00 90.38 288 GLU A N 1
ATOM 2240 C CA . GLU A 1 288 ? -6.338 -3.824 18.654 1.00 90.38 288 GLU A CA 1
ATOM 2241 C C . GLU A 1 288 ? -7.810 -3.385 18.655 1.00 90.38 288 GLU A C 1
ATOM 2243 O O . GLU A 1 288 ? -8.396 -3.186 19.722 1.00 90.38 288 GLU A O 1
ATOM 2248 N N . ALA A 1 289 ? -8.426 -3.220 17.479 1.00 90.81 289 ALA A N 1
ATOM 2249 C CA . ALA A 1 289 ? -9.854 -2.931 17.371 1.00 90.81 289 ALA A CA 1
ATOM 2250 C C . ALA A 1 289 ? -10.707 -4.105 17.868 1.00 90.81 289 ALA A C 1
ATOM 2252 O O . ALA A 1 289 ? -11.667 -3.878 18.607 1.00 90.81 289 ALA A O 1
ATOM 2253 N N . TYR A 1 290 ? -10.307 -5.338 17.547 1.00 90.31 290 TYR A N 1
ATOM 2254 C CA . TYR A 1 290 ? -10.941 -6.555 18.048 1.00 90.31 290 TYR A CA 1
ATOM 2255 C C . TYR A 1 290 ? -10.893 -6.617 19.578 1.00 90.31 290 TYR A C 1
ATOM 2257 O O . TYR A 1 290 ? -11.930 -6.759 20.223 1.00 90.31 290 TYR A O 1
ATOM 2265 N N . ILE A 1 291 ? -9.713 -6.426 20.179 1.00 89.81 291 ILE A N 1
ATOM 2266 C CA . ILE A 1 291 ? -9.535 -6.458 21.639 1.00 89.81 291 ILE A CA 1
ATOM 2267 C C . ILE A 1 291 ? -10.400 -5.391 22.320 1.00 89.81 291 ILE A C 1
ATOM 2269 O O . ILE A 1 291 ? -11.039 -5.672 23.337 1.00 89.81 291 ILE A O 1
ATOM 2273 N N . ARG A 1 292 ? -10.453 -4.169 21.768 1.00 90.62 292 ARG A N 1
ATOM 2274 C CA . ARG A 1 292 ? -11.288 -3.089 22.318 1.00 90.62 292 ARG A CA 1
ATOM 2275 C C . ARG A 1 292 ? -12.774 -3.440 22.285 1.00 90.62 292 ARG A C 1
ATOM 2277 O O . ARG A 1 292 ? -13.433 -3.308 23.316 1.00 90.62 292 ARG A O 1
ATOM 2284 N N . LEU A 1 293 ? -13.287 -3.894 21.140 1.00 91.00 293 LEU A N 1
ATOM 2285 C CA . LEU A 1 293 ? -14.703 -4.235 20.984 1.00 91.00 293 LEU A CA 1
ATOM 2286 C C . LEU A 1 293 ? -15.087 -5.445 21.847 1.00 91.00 293 LEU A C 1
ATOM 2288 O O . LEU A 1 293 ? -16.080 -5.392 22.570 1.00 91.00 293 LEU A O 1
ATOM 2292 N N . SER A 1 294 ? -14.252 -6.487 21.856 1.00 90.00 294 SER A N 1
ATOM 2293 C CA . SER A 1 294 ? -14.451 -7.683 22.680 1.00 90.00 294 SER A CA 1
ATOM 2294 C C . SER A 1 294 ? -14.490 -7.317 24.164 1.00 90.00 294 SER A C 1
ATOM 2296 O O . SER A 1 294 ? -15.401 -7.721 24.880 1.00 90.00 294 SER A O 1
ATOM 2298 N N . GLY A 1 295 ? -13.585 -6.441 24.614 1.00 87.50 295 GLY A N 1
ATOM 2299 C CA . GLY A 1 295 ? -13.584 -5.941 25.986 1.00 87.50 295 GLY A CA 1
ATOM 2300 C C . GLY A 1 295 ? -14.845 -5.156 26.369 1.00 87.50 295 GLY A C 1
ATOM 2301 O O . GLY A 1 295 ? -15.233 -5.170 27.539 1.00 87.50 295 GLY A O 1
ATOM 2302 N N . VAL A 1 296 ? -15.504 -4.477 25.422 1.00 87.81 296 VAL A N 1
ATOM 2303 C CA . VAL A 1 296 ? -16.813 -3.848 25.668 1.00 87.81 296 VAL A CA 1
ATOM 2304 C C . VAL A 1 296 ? -17.907 -4.902 25.783 1.00 87.81 296 VAL A C 1
ATOM 2306 O O . VAL A 1 296 ? -18.661 -4.859 26.753 1.00 87.81 296 VAL A O 1
ATOM 2309 N N . LEU A 1 297 ? -17.960 -5.870 24.866 1.00 86.81 297 LEU A N 1
ATOM 2310 C CA . LEU A 1 297 ? -18.946 -6.954 24.905 1.00 86.81 297 LEU A CA 1
ATOM 2311 C C . LEU A 1 297 ? -18.846 -7.773 26.197 1.00 86.81 297 LEU A C 1
ATOM 2313 O O . LEU A 1 297 ? -19.857 -7.973 26.867 1.00 86.81 297 LEU A O 1
ATOM 2317 N N . SER A 1 298 ? -17.635 -8.125 26.639 1.00 85.12 298 SER A N 1
ATOM 2318 C CA . SER A 1 298 ? -17.435 -8.835 27.910 1.00 85.12 298 SER A CA 1
ATOM 2319 C C . SER A 1 298 ? -17.906 -8.027 29.126 1.00 85.12 298 SER A C 1
ATOM 2321 O O . SER A 1 298 ? -18.432 -8.571 30.092 1.00 85.12 298 SER A O 1
ATOM 2323 N N . LYS A 1 299 ? -17.757 -6.698 29.112 1.00 82.69 299 LYS A N 1
ATOM 2324 C CA . LYS A 1 299 ? -18.271 -5.851 30.204 1.00 82.69 299 LYS A CA 1
ATOM 2325 C C . LYS A 1 299 ? -19.798 -5.757 30.202 1.00 82.69 299 LYS A C 1
ATOM 2327 O O . LYS A 1 299 ? -20.377 -5.539 31.269 1.00 82.69 299 LYS A O 1
ATOM 2332 N N . LEU A 1 300 ? -20.436 -5.882 29.036 1.00 79.75 300 LEU A N 1
ATOM 2333 C CA . LEU A 1 300 ? -21.893 -5.941 28.911 1.00 79.75 300 LEU A CA 1
ATOM 2334 C C . LEU A 1 300 ? -22.420 -7.281 29.437 1.00 79.75 300 LEU A C 1
ATOM 2336 O O . LEU A 1 300 ? -23.344 -7.270 30.247 1.00 79.75 300 LEU A O 1
ATOM 2340 N N . SER A 1 301 ? -21.789 -8.401 29.066 1.00 73.38 301 SER A N 1
ATOM 2341 C CA . SER A 1 301 ? -22.165 -9.737 29.553 1.00 73.38 301 SER A CA 1
ATOM 2342 C C . SER A 1 301 ? -21.976 -9.892 31.062 1.00 73.38 301 SER A C 1
ATOM 2344 O O . SER A 1 301 ? -22.813 -10.486 31.733 1.00 73.38 301 SER A O 1
ATOM 2346 N N . ASP A 1 302 ? -20.914 -9.302 31.615 1.00 64.88 302 ASP A N 1
ATOM 2347 C CA . ASP A 1 302 ? -20.621 -9.353 33.051 1.00 64.88 302 ASP A CA 1
ATOM 2348 C C . ASP A 1 302 ? -21.510 -8.414 33.888 1.00 64.88 302 ASP A C 1
ATOM 2350 O O . ASP A 1 302 ? -21.324 -8.308 35.102 1.00 64.88 302 ASP A O 1
ATOM 2354 N N . GLY A 1 303 ? -22.412 -7.649 33.260 1.00 59.12 303 GLY A N 1
ATOM 2355 C CA . GLY A 1 303 ? -23.213 -6.636 33.949 1.00 59.12 303 GLY A CA 1
ATOM 2356 C C . GLY A 1 303 ? -22.368 -5.529 34.594 1.00 59.12 303 GLY A C 1
ATOM 2357 O O . GLY A 1 303 ? -22.836 -4.842 35.494 1.00 59.12 303 GLY A O 1
ATOM 2358 N N . LYS A 1 304 ? -21.113 -5.331 34.163 1.00 57.94 304 LYS A N 1
ATOM 2359 C CA . LYS A 1 304 ? -20.175 -4.355 34.756 1.00 57.94 304 LYS A CA 1
ATOM 2360 C C . LYS A 1 304 ? -20.428 -2.916 34.309 1.00 57.94 304 LYS A C 1
ATOM 2362 O O . LYS A 1 304 ? -19.852 -1.991 34.877 1.00 57.94 304 LYS A O 1
ATOM 2367 N N . PHE A 1 305 ? -21.313 -2.695 33.339 1.00 55.00 305 PHE A N 1
ATOM 2368 C CA . PHE A 1 305 ? -21.848 -1.368 33.031 1.00 55.00 305 PHE A CA 1
ATOM 2369 C C . PHE A 1 305 ? -22.976 -0.977 34.005 1.00 55.00 305 PHE A C 1
ATOM 2371 O O . PHE A 1 305 ? -24.089 -0.659 33.592 1.00 55.00 305 PHE A O 1
ATOM 2378 N N . VAL A 1 306 ? -22.699 -0.990 35.309 1.00 45.12 306 VAL A N 1
ATOM 2379 C CA . VAL A 1 306 ? -23.610 -0.445 36.323 1.00 45.12 306 VAL A CA 1
ATOM 2380 C C . VAL A 1 306 ? -23.160 0.968 36.666 1.00 45.12 306 VAL A C 1
ATOM 2382 O O . VAL A 1 306 ? -22.026 1.184 37.082 1.00 45.12 306 VAL A O 1
ATOM 2385 N N . ASN A 1 307 ? -24.077 1.913 36.435 1.00 46.59 307 ASN A N 1
ATOM 2386 C CA . ASN A 1 307 ? -24.114 3.311 36.875 1.00 46.59 307 ASN A CA 1
ATOM 2387 C C . ASN A 1 307 ? -22.977 3.751 37.815 1.00 46.59 307 ASN A C 1
ATOM 2389 O O . ASN A 1 307 ? -23.177 3.898 39.018 1.00 46.59 307 ASN A O 1
ATOM 2393 N N . SER A 1 308 ? -21.811 4.083 37.266 1.00 38.84 308 SER A N 1
ATOM 2394 C CA . SER A 1 308 ? -20.917 5.028 37.922 1.00 38.84 308 SER A CA 1
ATOM 2395 C C . SER A 1 308 ? -21.122 6.389 37.266 1.00 38.84 308 SER A C 1
ATOM 2397 O O . SER A 1 308 ? -20.884 6.592 36.066 1.00 38.84 308 SER A O 1
ATOM 2399 N N . GLY A 1 309 ? -21.620 7.329 38.071 1.00 40.91 309 GLY A N 1
ATOM 2400 C CA . GLY A 1 309 ? -21.612 8.762 37.802 1.00 40.91 309 GLY A CA 1
ATOM 2401 C C . GLY A 1 309 ? -20.180 9.290 37.744 1.00 40.91 309 GLY A C 1
ATOM 2402 O O . GLY A 1 309 ? -19.787 10.139 38.534 1.00 40.91 309 GLY A O 1
ATOM 2403 N N . GLU A 1 310 ? -19.380 8.765 36.822 1.00 40.22 310 GLU A N 1
ATOM 2404 C CA . GLU A 1 310 ? -18.099 9.341 36.461 1.00 40.22 310 GLU A CA 1
ATOM 2405 C C . GLU A 1 310 ? -18.366 10.664 35.755 1.00 40.22 310 GLU A C 1
ATOM 2407 O O . GLU A 1 310 ? -18.955 10.708 34.670 1.00 40.22 310 GLU A O 1
ATOM 2412 N N . LEU A 1 311 ? -17.939 11.746 36.404 1.00 40.69 311 LEU A N 1
ATOM 2413 C CA . LEU A 1 311 ? -17.861 13.081 35.834 1.00 40.69 311 LEU A CA 1
ATOM 2414 C C . LEU A 1 311 ? -17.052 13.012 34.536 1.00 40.69 311 LEU A C 1
ATOM 2416 O O . LEU A 1 311 ? -15.825 13.055 34.540 1.00 40.69 311 LEU A O 1
ATOM 2420 N N . THR A 1 312 ? -17.747 12.914 33.406 1.00 40.47 312 THR A N 1
ATOM 2421 C CA . THR A 1 312 ? -17.126 12.942 32.087 1.00 40.47 312 THR A CA 1
ATOM 2422 C C . THR A 1 312 ? -16.448 14.299 31.897 1.00 40.47 312 THR A C 1
ATOM 2424 O O . THR A 1 312 ? -17.111 15.328 31.701 1.00 40.47 312 THR A O 1
ATOM 2427 N N . LEU A 1 313 ? -15.119 14.308 31.981 1.00 45.94 313 LEU A N 1
ATOM 2428 C CA . LEU A 1 313 ? -14.257 15.390 31.518 1.00 45.94 313 LEU A CA 1
ATOM 2429 C C . LEU A 1 313 ? -14.319 15.412 29.987 1.00 45.94 313 LEU A C 1
ATOM 2431 O O . LEU A 1 313 ? -13.532 14.775 29.294 1.00 45.94 313 LEU A O 1
ATOM 2435 N N . THR A 1 314 ? -15.312 16.111 29.441 1.00 49.09 314 THR A N 1
ATOM 2436 C CA . THR A 1 314 ? -15.385 16.383 28.004 1.00 49.09 314 THR A CA 1
ATOM 2437 C C . THR A 1 314 ? -14.293 17.378 27.615 1.00 49.09 314 THR A C 1
ATOM 2439 O O . THR A 1 314 ? -13.990 18.302 28.371 1.00 49.09 314 THR A O 1
ATOM 2442 N N . ALA A 1 315 ? -13.721 17.235 26.415 1.00 47.28 315 ALA A N 1
ATOM 2443 C CA . ALA A 1 315 ? -12.700 18.154 25.898 1.00 47.28 315 ALA A CA 1
ATOM 2444 C C . ALA A 1 315 ? -13.144 19.629 25.985 1.00 47.28 315 ALA A C 1
ATOM 2446 O O . ALA A 1 315 ? -12.344 20.497 26.320 1.00 47.28 315 ALA A O 1
ATOM 2447 N N . GLY A 1 316 ? -14.443 19.905 25.808 1.00 52.56 316 GLY A N 1
ATOM 2448 C CA . GLY A 1 316 ? -15.022 21.237 26.008 1.00 52.56 316 GLY A CA 1
ATOM 2449 C C . GLY A 1 316 ? -14.901 21.778 27.440 1.00 52.56 316 GLY A C 1
ATOM 2450 O O . GLY A 1 316 ? -14.674 22.971 27.610 1.00 52.56 316 GLY A O 1
ATOM 2451 N N . ARG A 1 317 ? -14.982 20.927 28.475 1.00 59.12 317 ARG A N 1
ATOM 2452 C CA . ARG A 1 317 ? -14.792 21.328 29.885 1.00 59.12 317 ARG A CA 1
ATOM 2453 C C . ARG A 1 317 ? -13.328 21.603 30.214 1.00 59.12 317 ARG A C 1
ATOM 2455 O O . ARG A 1 317 ? -13.053 22.530 30.965 1.00 59.12 317 ARG A O 1
ATOM 2462 N N . ILE A 1 318 ? -12.402 20.847 29.620 1.00 66.50 318 ILE A N 1
ATOM 2463 C CA . ILE A 1 318 ? -10.959 21.107 29.745 1.00 66.50 318 ILE A CA 1
ATOM 2464 C C . ILE A 1 318 ? -10.616 22.438 29.069 1.00 66.50 318 ILE A C 1
ATOM 2466 O O . ILE A 1 318 ? -9.969 23.283 29.678 1.00 66.50 318 ILE A O 1
ATOM 2470 N N . ILE A 1 319 ? -11.120 22.669 27.852 1.00 61.16 319 ILE A N 1
ATOM 2471 C CA . ILE A 1 319 ? -10.933 23.936 27.131 1.00 61.16 319 ILE A CA 1
ATOM 2472 C C . ILE A 1 319 ? -11.529 25.105 27.930 1.00 61.16 319 ILE A C 1
ATOM 2474 O O . ILE A 1 319 ? -10.860 26.120 28.109 1.00 61.16 319 ILE A O 1
ATOM 2478 N N . ALA A 1 320 ? -12.741 24.957 28.475 1.00 66.19 320 ALA A N 1
ATOM 2479 C CA . ALA A 1 320 ? -13.363 25.984 29.310 1.00 66.19 320 ALA A CA 1
ATOM 2480 C C . ALA A 1 320 ? -12.554 26.272 30.587 1.00 66.19 320 ALA A C 1
ATOM 2482 O O . ALA A 1 320 ? -12.337 27.436 30.917 1.00 66.19 320 ALA A O 1
ATOM 2483 N N . ALA A 1 321 ? -12.057 25.237 31.274 1.00 66.94 321 ALA A N 1
ATOM 2484 C CA . ALA A 1 321 ? -11.216 25.398 32.458 1.00 66.94 321 ALA A CA 1
ATOM 2485 C C . ALA A 1 321 ? -9.910 26.135 32.127 1.00 66.94 321 ALA A C 1
ATOM 2487 O O . ALA A 1 321 ? -9.563 27.088 32.816 1.00 66.94 321 ALA A O 1
ATOM 2488 N N . VAL A 1 322 ? -9.240 25.771 31.028 1.00 70.62 322 VAL A N 1
ATOM 2489 C C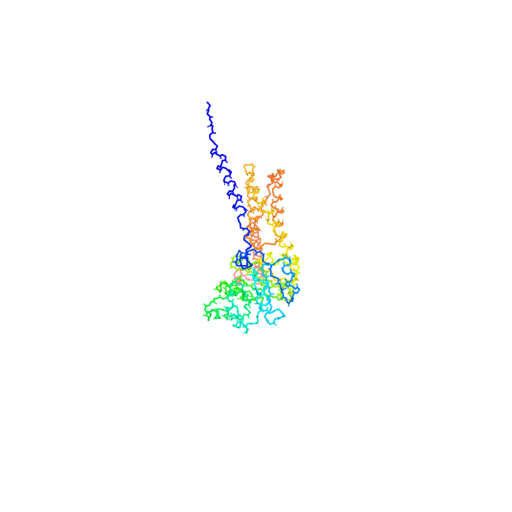A . VAL A 1 322 ? -8.009 26.434 30.568 1.00 70.62 322 VAL A CA 1
ATOM 2490 C C . VAL A 1 322 ? -8.256 27.908 30.229 1.00 70.62 322 VAL A C 1
ATOM 2492 O O . VAL A 1 322 ? -7.459 28.761 30.617 1.00 70.62 322 VAL A O 1
ATOM 2495 N N . ILE A 1 323 ? -9.372 28.232 29.564 1.00 73.31 323 ILE A N 1
ATOM 2496 C CA . ILE A 1 323 ? -9.744 29.622 29.254 1.00 73.31 323 ILE A CA 1
ATOM 2497 C C . ILE A 1 323 ? -9.996 30.414 30.542 1.00 73.31 323 ILE A C 1
ATOM 2499 O O . ILE A 1 323 ? -9.478 31.520 30.686 1.00 73.31 323 ILE A O 1
ATOM 2503 N N . ILE A 1 324 ? -10.739 29.851 31.500 1.00 77.44 324 ILE A N 1
ATOM 2504 C CA . ILE A 1 324 ? -11.018 30.505 32.786 1.00 77.44 324 ILE A CA 1
ATOM 2505 C C . ILE A 1 324 ? -9.713 30.758 33.549 1.00 77.44 324 ILE A C 1
ATOM 2507 O O . ILE A 1 324 ? -9.481 31.875 34.008 1.00 77.44 324 ILE A O 1
ATOM 2511 N N . THR A 1 325 ? -8.820 29.768 33.630 1.00 74.00 325 THR A N 1
ATOM 2512 C CA . THR A 1 325 ? -7.514 29.926 34.284 1.00 74.00 325 THR A CA 1
ATOM 2513 C C . THR A 1 325 ? -6.661 30.997 33.597 1.00 74.00 325 THR A C 1
ATOM 2515 O O . THR A 1 325 ? -6.075 31.835 34.281 1.00 74.00 325 THR A O 1
ATOM 2518 N N . ALA A 1 326 ? -6.635 31.042 32.261 1.00 72.06 326 ALA A N 1
ATOM 2519 C CA . ALA A 1 326 ? -5.913 32.074 31.516 1.00 72.06 326 ALA A CA 1
ATOM 2520 C C . ALA A 1 326 ? -6.473 33.486 31.772 1.00 72.06 326 ALA A C 1
ATOM 2522 O O . ALA A 1 326 ? -5.701 34.430 31.941 1.00 72.06 326 ALA A O 1
ATOM 2523 N N . VAL A 1 327 ? -7.801 33.633 31.867 1.00 80.25 327 VAL A N 1
ATOM 2524 C CA . VAL A 1 327 ? -8.457 34.907 32.212 1.00 80.25 327 VAL A CA 1
ATOM 2525 C C . VAL A 1 327 ? -8.106 35.345 33.635 1.00 80.25 327 VAL A C 1
ATOM 2527 O O . VAL A 1 327 ? -7.808 36.523 33.845 1.00 80.25 327 VAL A O 1
ATOM 2530 N N . PHE A 1 328 ? -8.079 34.427 34.607 1.00 78.44 328 PHE A N 1
ATOM 2531 C CA . PHE A 1 328 ? -7.664 34.741 35.979 1.00 78.44 328 PHE A CA 1
ATOM 2532 C C . PHE A 1 328 ? -6.204 35.205 36.051 1.00 78.44 328 PHE A C 1
ATOM 2534 O O . PHE A 1 328 ? -5.936 36.253 36.639 1.00 78.44 328 PHE A O 1
ATOM 2541 N N . ILE A 1 329 ? -5.280 34.507 35.381 1.00 77.81 329 ILE A N 1
ATOM 2542 C CA . ILE A 1 329 ? -3.858 34.890 35.334 1.00 77.81 329 ILE A CA 1
ATOM 2543 C C . ILE A 1 329 ? -3.684 36.263 34.664 1.00 77.81 329 ILE A C 1
ATOM 2545 O O . ILE A 1 329 ? -2.969 37.124 35.180 1.00 77.81 329 ILE A O 1
ATOM 2549 N N . ALA A 1 330 ? -4.371 36.512 33.543 1.00 72.06 330 ALA A N 1
ATOM 2550 C CA . ALA A 1 330 ? -4.335 37.807 32.864 1.00 72.06 330 ALA A CA 1
ATOM 2551 C C . ALA A 1 330 ? -4.908 38.939 33.737 1.00 72.06 330 ALA A C 1
ATOM 2553 O O . ALA A 1 330 ? -4.346 40.036 33.777 1.00 72.06 330 ALA A O 1
ATOM 2554 N N . SER A 1 331 ? -5.986 38.667 34.480 1.00 71.00 331 SER A N 1
ATOM 2555 C CA . SER A 1 331 ? -6.594 39.624 35.413 1.00 71.00 331 SER A CA 1
ATOM 2556 C C . SER A 1 331 ? -5.646 39.963 36.560 1.00 71.00 331 SER A C 1
ATOM 2558 O O . SER A 1 331 ? -5.493 41.132 36.915 1.00 71.00 331 SER A O 1
ATOM 2560 N N . GLU A 1 332 ? -4.960 38.964 37.112 1.00 74.88 332 GLU A N 1
ATOM 2561 C CA . GLU A 1 332 ? -4.015 39.155 38.208 1.00 74.88 332 GLU A CA 1
ATOM 2562 C C . GLU A 1 332 ? -2.771 39.937 37.757 1.00 74.88 332 GLU A C 1
ATOM 2564 O O . GLU A 1 332 ? -2.341 40.872 38.439 1.00 74.88 332 GLU A O 1
ATOM 2569 N N . LEU A 1 333 ? -2.258 39.655 36.552 1.00 71.50 333 LEU A N 1
ATOM 2570 C CA . LEU A 1 333 ? -1.187 40.435 35.924 1.00 71.50 333 LEU A CA 1
ATOM 2571 C C . LEU A 1 333 ? -1.610 41.884 35.651 1.00 71.50 333 LEU A C 1
ATOM 2573 O O . LEU A 1 333 ? -0.844 42.808 35.934 1.00 71.50 333 LEU A O 1
ATOM 2577 N N . PHE A 1 334 ? -2.832 42.109 35.162 1.00 75.19 334 PHE A N 1
ATOM 2578 C CA . PHE A 1 334 ? -3.357 43.452 34.914 1.00 75.19 334 PHE A CA 1
ATOM 2579 C C . PHE A 1 334 ? -3.553 44.245 36.213 1.00 75.19 334 PHE A C 1
ATOM 2581 O O . PHE A 1 334 ? -3.125 45.399 36.309 1.00 75.19 334 PHE A O 1
ATOM 2588 N N . ILE A 1 335 ? -4.132 43.629 37.248 1.00 74.94 335 ILE A N 1
ATOM 2589 C CA . ILE A 1 335 ? -4.306 44.254 38.567 1.00 74.94 335 ILE A CA 1
ATOM 2590 C C . ILE A 1 335 ? -2.942 44.579 39.183 1.00 74.94 335 ILE A C 1
ATOM 2592 O O . ILE A 1 335 ? -2.761 45.683 39.701 1.00 74.94 335 ILE A O 1
ATOM 2596 N N . ASN A 1 336 ? -1.963 43.676 39.090 1.00 71.88 336 ASN A N 1
ATOM 2597 C CA . ASN A 1 336 ? -0.612 43.927 39.592 1.00 71.88 336 ASN A CA 1
ATOM 2598 C C . ASN A 1 336 ? 0.112 45.028 38.804 1.00 71.88 336 ASN A C 1
ATOM 2600 O O . ASN A 1 336 ? 0.790 45.860 39.411 1.00 71.88 336 ASN A O 1
ATOM 2604 N N . HIS A 1 337 ? -0.080 45.104 37.486 1.00 70.69 337 HIS A N 1
ATOM 2605 C CA . HIS A 1 337 ? 0.448 46.195 36.666 1.00 70.69 337 HIS A CA 1
ATOM 2606 C C . HIS A 1 337 ? -0.177 47.548 37.046 1.00 70.69 337 HIS A C 1
ATOM 2608 O O . HIS A 1 337 ? 0.538 48.531 37.250 1.00 70.69 337 HIS A O 1
ATOM 2614 N N . MET A 1 338 ? -1.500 47.597 37.233 1.00 72.81 338 MET A N 1
ATOM 2615 C CA . MET A 1 338 ? -2.208 48.805 37.669 1.00 72.81 338 MET A CA 1
ATOM 2616 C C . MET A 1 338 ? -1.829 49.218 39.093 1.00 72.81 338 MET A C 1
ATOM 2618 O O . MET A 1 338 ? -1.679 50.410 39.365 1.00 72.81 338 MET A O 1
ATOM 2622 N N . ARG A 1 339 ? -1.627 48.257 40.005 1.00 68.44 339 ARG A N 1
ATOM 2623 C CA . ARG A 1 339 ? -1.142 48.523 41.366 1.00 68.44 339 ARG A CA 1
ATOM 2624 C C . ARG A 1 339 ? 0.258 49.126 41.337 1.00 68.44 339 ARG A C 1
ATOM 2626 O O . ARG A 1 339 ? 0.428 50.174 41.951 1.00 68.44 339 ARG A O 1
ATOM 2633 N N . LYS A 1 340 ? 1.201 48.546 40.579 1.00 67.62 340 LYS A N 1
ATOM 2634 C CA . LYS A 1 340 ? 2.571 49.076 40.417 1.00 67.62 340 LYS A CA 1
ATOM 2635 C C . LYS A 1 340 ? 2.585 50.492 39.841 1.00 67.62 340 LYS A C 1
ATOM 2637 O O . LYS A 1 340 ? 3.201 51.370 40.440 1.00 67.62 340 LYS A O 1
ATOM 2642 N N . LYS A 1 341 ? 1.827 50.748 38.766 1.00 65.56 341 LYS A N 1
ATOM 2643 C CA . LYS A 1 341 ? 1.678 52.105 38.209 1.00 65.56 341 LYS A CA 1
ATOM 2644 C C . LYS A 1 341 ? 1.125 53.088 39.238 1.00 65.56 341 LYS A C 1
ATOM 2646 O O . LYS A 1 341 ? 1.595 54.212 39.341 1.00 65.56 341 LYS A O 1
ATOM 2651 N N . ARG A 1 342 ? 0.152 52.675 40.056 1.00 63.06 342 ARG A N 1
ATOM 2652 C CA . ARG A 1 342 ? -0.433 53.538 41.093 1.00 63.06 342 ARG A CA 1
ATOM 2653 C C . ARG A 1 342 ? 0.546 53.853 42.227 1.00 63.06 342 ARG A C 1
ATOM 2655 O O . ARG A 1 342 ? 0.489 54.958 42.762 1.00 63.06 342 ARG A O 1
ATOM 2662 N N . THR A 1 343 ? 1.423 52.922 42.607 1.00 66.19 343 THR A N 1
ATOM 2663 C CA . THR A 1 343 ? 2.498 53.190 43.577 1.00 66.19 343 THR A CA 1
ATOM 2664 C C . THR A 1 343 ? 3.586 54.086 42.995 1.00 66.19 343 THR A C 1
ATOM 2666 O O . THR A 1 343 ? 4.055 54.969 43.708 1.00 66.19 343 THR A O 1
ATOM 2669 N N . GLU A 1 344 ? 3.946 53.922 41.720 1.00 63.38 344 GLU A N 1
ATOM 2670 C CA . GLU A 1 344 ? 4.874 54.823 41.017 1.00 63.38 344 GLU A CA 1
ATOM 2671 C C . GLU A 1 344 ? 4.311 56.241 40.897 1.00 63.38 344 GLU A C 1
ATOM 2673 O O . GLU A 1 344 ? 4.987 57.195 41.277 1.00 63.38 344 GLU A O 1
ATOM 2678 N N . TYR A 1 345 ? 3.047 56.396 40.485 1.00 66.12 345 TYR A N 1
ATOM 2679 C CA . TYR A 1 345 ? 2.398 57.708 40.437 1.00 66.12 345 TYR A CA 1
ATOM 2680 C C . TYR A 1 345 ? 2.366 58.376 41.819 1.00 66.12 345 TYR A C 1
ATOM 2682 O O . TYR A 1 345 ? 2.699 59.550 41.932 1.00 66.12 345 TYR A O 1
ATOM 2690 N N . ARG A 1 346 ? 2.073 57.631 42.898 1.00 61.53 346 ARG A N 1
ATOM 2691 C CA . ARG A 1 346 ? 2.100 58.180 44.269 1.00 61.53 346 ARG A CA 1
ATOM 2692 C C . ARG A 1 346 ? 3.505 58.551 44.749 1.00 61.53 346 ARG A C 1
ATOM 2694 O O . ARG A 1 346 ? 3.633 59.561 45.431 1.00 61.53 346 ARG A O 1
ATOM 2701 N N . ARG A 1 347 ? 4.540 57.771 44.409 1.00 66.06 347 ARG A N 1
ATOM 2702 C CA . ARG A 1 347 ? 5.941 58.105 44.735 1.00 66.06 347 ARG A CA 1
ATOM 2703 C C . ARG A 1 347 ? 6.423 59.354 43.998 1.00 66.06 347 ARG A C 1
ATOM 2705 O O . ARG A 1 347 ? 7.167 60.132 44.578 1.00 66.06 347 ARG A O 1
ATOM 2712 N N . ASN A 1 348 ? 5.943 59.568 42.775 1.00 65.12 348 ASN A N 1
ATOM 2713 C CA . ASN A 1 348 ? 6.345 60.690 41.926 1.00 65.12 348 ASN A CA 1
ATOM 2714 C C . ASN A 1 348 ? 5.420 61.918 42.050 1.00 65.12 348 ASN A C 1
ATOM 2716 O O . ASN A 1 348 ? 5.547 62.856 41.270 1.00 65.12 348 ASN A O 1
ATOM 2720 N N . GLY A 1 349 ? 4.478 61.924 43.004 1.00 66.00 349 GLY A N 1
ATOM 2721 C CA . GLY A 1 349 ? 3.571 63.056 43.232 1.00 66.00 349 GLY A CA 1
ATOM 2722 C C . GLY A 1 349 ? 2.557 63.296 42.105 1.00 66.00 349 GLY A C 1
ATOM 2723 O O . GLY A 1 349 ? 2.146 64.432 41.892 1.00 66.00 349 GLY A O 1
ATOM 2724 N N . LEU A 1 350 ? 2.164 62.248 41.376 1.00 69.00 350 LEU A N 1
ATOM 2725 C CA . LEU A 1 350 ? 1.255 62.289 40.228 1.00 69.00 350 LEU A CA 1
ATOM 2726 C C . LEU A 1 350 ? -0.144 61.724 40.585 1.00 69.00 350 LEU A C 1
ATOM 2728 O O . LEU A 1 350 ? -0.276 60.792 41.384 1.00 69.00 350 LEU A O 1
ATOM 2732 N N . ASP A 1 351 ? -1.206 62.265 39.979 1.00 68.69 351 ASP A N 1
ATOM 2733 C CA . ASP A 1 351 ? -2.590 61.793 40.105 1.00 68.69 351 ASP A CA 1
ATOM 2734 C C . ASP A 1 351 ? -2.818 60.448 39.371 1.00 68.69 351 ASP A C 1
ATOM 2736 O O . ASP A 1 351 ? -1.946 59.918 38.682 1.00 68.69 351 ASP A O 1
ATOM 2740 N N . LYS A 1 352 ? -4.025 59.866 39.482 1.00 60.47 352 LYS A N 1
ATOM 2741 C CA . LYS A 1 352 ? -4.380 58.581 38.827 1.00 60.47 352 LYS A CA 1
ATOM 2742 C C . LYS A 1 352 ? -4.308 58.621 37.286 1.00 60.47 352 LYS A C 1
ATOM 2744 O O . LYS A 1 352 ? -4.476 57.574 36.666 1.00 60.47 352 LYS A O 1
ATOM 2749 N N . LYS A 1 353 ? -4.114 59.800 36.685 1.00 64.50 353 LYS A N 1
ATOM 2750 C CA . LYS A 1 353 ? -3.968 60.038 35.244 1.00 64.50 353 LYS A CA 1
ATOM 2751 C C . LYS A 1 353 ? -2.531 60.445 34.869 1.00 64.50 353 LYS A C 1
ATOM 2753 O O . LYS A 1 353 ? -2.297 60.786 33.715 1.00 64.50 353 LYS A O 1
ATOM 2758 N N . GLY A 1 354 ? -1.578 60.390 35.807 1.00 60.59 354 GLY A N 1
ATOM 2759 C CA . GLY A 1 354 ? -0.167 60.694 35.566 1.00 60.59 354 GLY A CA 1
ATOM 2760 C C . GLY A 1 354 ? 0.172 62.186 35.538 1.00 60.59 354 GLY A C 1
ATOM 2761 O O . GLY A 1 354 ? 1.190 62.549 34.959 1.00 60.59 354 GLY A O 1
ATOM 2762 N N . ARG A 1 355 ? -0.657 63.053 36.136 1.00 70.94 355 ARG A N 1
ATOM 2763 C CA . ARG A 1 355 ? -0.438 64.511 36.169 1.00 70.94 355 ARG A CA 1
ATOM 2764 C C . ARG A 1 355 ? 0.091 64.973 37.530 1.00 70.94 355 ARG A C 1
ATOM 2766 O O . ARG A 1 355 ? -0.382 64.450 38.534 1.00 70.94 355 ARG A O 1
ATOM 2773 N N . PRO A 1 356 ? 1.024 65.936 37.601 1.00 70.12 356 PRO A N 1
ATOM 2774 C CA . PRO A 1 356 ? 1.562 66.433 38.868 1.00 70.12 356 PRO A CA 1
ATOM 2775 C C . PRO A 1 356 ? 0.473 67.003 39.774 1.00 70.12 356 PRO A C 1
ATOM 2777 O O . PRO A 1 356 ? -0.376 67.780 39.343 1.00 70.12 356 PRO A O 1
ATOM 2780 N N . ILE A 1 357 ? 0.501 66.589 41.041 1.00 68.31 357 ILE A N 1
ATOM 2781 C CA . ILE A 1 357 ? -0.360 67.113 42.096 1.00 68.31 357 ILE A CA 1
ATOM 2782 C C . ILE A 1 357 ? 0.240 68.455 42.519 1.00 68.31 357 ILE A C 1
ATOM 2784 O O . ILE A 1 357 ? 1.187 68.507 43.303 1.00 68.31 357 ILE A O 1
ATOM 2788 N N . ILE A 1 358 ? -0.291 69.542 41.962 1.00 65.50 358 ILE A N 1
ATOM 2789 C CA . ILE A 1 358 ? 0.058 70.904 42.367 1.00 65.50 358 ILE A CA 1
ATOM 2790 C C . ILE A 1 358 ? -0.504 71.102 43.778 1.00 65.50 358 ILE A C 1
ATOM 2792 O O . ILE A 1 358 ? -1.717 71.093 43.974 1.00 65.50 358 ILE A O 1
ATOM 2796 N N . LYS A 1 359 ? 0.377 71.216 44.774 1.00 57.25 359 LYS A N 1
ATOM 2797 C CA . LYS A 1 359 ? 0.002 71.718 46.096 1.00 57.25 359 LYS A CA 1
ATOM 2798 C C . LYS A 1 359 ? 0.015 73.238 46.003 1.00 57.25 359 LYS A C 1
ATOM 2800 O O . LYS A 1 359 ? 1.095 73.822 45.952 1.00 57.25 359 LYS A O 1
ATOM 2805 N N . GLU A 1 360 ? -1.153 73.862 45.942 1.00 47.91 360 GLU A N 1
ATOM 2806 C CA . GLU A 1 360 ? -1.253 75.294 46.217 1.00 47.91 360 GLU A CA 1
ATOM 2807 C C . GLU A 1 360 ? -0.760 75.525 47.652 1.00 47.91 360 GLU A C 1
ATOM 2809 O O . GLU A 1 360 ? -1.244 74.913 48.605 1.00 47.91 360 GLU A O 1
ATOM 2814 N N . LYS A 1 361 ? 0.299 76.329 47.784 1.00 46.38 361 LYS A N 1
ATOM 2815 C CA . LYS A 1 361 ? 0.703 76.919 49.057 1.00 46.38 361 LYS A CA 1
ATOM 2816 C C . LYS A 1 361 ? -0.320 78.006 49.369 1.00 46.38 361 LYS A C 1
ATOM 2818 O O . LYS A 1 361 ? -0.310 79.043 48.715 1.00 46.38 361 LYS A O 1
ATOM 2823 N N . GLU A 1 362 ? -1.184 77.771 50.347 1.00 44.53 362 GLU A N 1
ATOM 2824 C CA . GLU A 1 362 ? -1.824 78.872 51.061 1.00 44.53 362 GLU A CA 1
ATOM 2825 C C . GLU A 1 362 ? -0.780 79.466 52.011 1.00 44.53 362 GLU A C 1
ATOM 2827 O O . GLU A 1 362 ? -0.509 78.930 53.086 1.00 44.53 362 GLU A O 1
ATOM 2832 N N . ASP A 1 363 ? -0.150 80.550 51.563 1.00 50.84 363 ASP A N 1
ATOM 2833 C CA . ASP A 1 363 ? 0.473 81.523 52.450 1.00 50.84 363 ASP A CA 1
ATOM 2834 C C . ASP A 1 363 ? -0.664 82.335 53.091 1.00 50.84 363 ASP A C 1
ATOM 2836 O O . ASP A 1 363 ? -1.380 83.047 52.394 1.00 50.84 363 ASP A O 1
ATOM 2840 N N . ASN A 1 364 ? -0.847 82.214 54.407 1.00 44.78 364 ASN A N 1
ATOM 2841 C CA . ASN A 1 364 ? -1.589 83.182 55.216 1.00 44.78 364 ASN A CA 1
ATOM 2842 C C . ASN A 1 364 ? -0.951 83.243 56.606 1.00 44.78 364 ASN A C 1
ATOM 2844 O O . ASN A 1 364 ? -1.151 82.355 57.437 1.00 44.78 364 ASN A O 1
ATOM 2848 N N . ASN A 1 365 ? -0.172 84.300 56.820 1.00 41.53 365 ASN A N 1
ATOM 2849 C CA . ASN A 1 365 ? 0.134 84.859 58.128 1.00 41.53 365 ASN A CA 1
ATOM 2850 C C . ASN A 1 365 ? -0.248 86.336 58.084 1.00 41.53 365 ASN A C 1
ATOM 2852 O O . ASN A 1 365 ? 0.143 86.983 57.082 1.00 41.53 365 ASN A O 1
#

Sequence (365 aa):
MRIKSPKRTITVLLAVLLVLLLSVGSFAESTGAAKFTGQKSELVCIARCDTQQDIDLANEFGTDAVLIKYGGEISLEDALGRYPHTLIIIDCEWADRDEVYSIITEKNLIENCIIIARAKKGEVSEWLRTLQREPMIIQVYSGNVIWNLIPNIKSAINNEAQGILLSSGNPYSVAFSKNIISRYTGKIRFVADMTKAKTAGKRSDTAIYWDDITSRGFSAIITDDVRAFNEYKQRLSISREKLGALISEAEETDRSMLSSKSALHLENEIKKANQALSYSVSAKEADEAYIRLSGVLSKLSDGKFVNSGELTLTAGRIIAAVIITAVFIASELFINHMRKKRTEYRRNGLDKKGRPIIKEKEDNN

Secondary structure (DSSP, 8-state):
------HHHHHHHHHHHHHHHHHSS------HHHHHHS-TTS-EEEEE-SSHHHHHHHHHH--SEEEEETTSSS-HHHHHHH-TTSEEEEE--GGGHHHHHHHHHHTT-TTTEEEEE-PPTTHHHHHHHH-SSPPEEEEEEE-S-HHHHHHHHHHHHHTT-SEEEEEBS-TT-GGG-HHHHTTTTTTSEEEEE-S-TTTBTS--SSHHHHHHHHHTT--EEEES-HHHHHHHHHHHHHHHHHHHHHHHHHHHS--TTS-HHHHHHHHHHHHHHHHTTSS---HHHHHHHHHHHHHHHHHHHTT-----------HHHHHHHHHHHHHHHHHHHHHHHHHHHHHHHHHTTB-TTS-B---------

pLDDT: mean 79.48, std 17.43, range [27.36, 97.56]

Radius of gyration: 32.83 Å; chains: 1; bounding box: 75×126×88 Å